Protein AF-A0A8T3SPG8-F1 (afdb_monomer_lite)

Structure (mmCIF, N/CA/C/O backbone):
data_AF-A0A8T3SPG8-F1
#
_entry.id   AF-A0A8T3SPG8-F1
#
loop_
_atom_site.group_PDB
_atom_site.id
_atom_site.type_symbol
_atom_site.label_atom_id
_atom_site.label_alt_id
_atom_site.label_comp_id
_atom_site.label_asym_id
_atom_site.label_entity_id
_atom_site.label_seq_id
_atom_site.pdbx_PDB_ins_code
_atom_site.Cartn_x
_atom_site.Cartn_y
_atom_site.Cartn_z
_atom_site.occupancy
_atom_site.B_iso_or_equiv
_atom_site.auth_seq_id
_atom_site.auth_comp_id
_atom_site.auth_asym_id
_atom_site.auth_atom_id
_atom_site.pdbx_PDB_model_num
ATOM 1 N N . MET A 1 1 ? -29.764 -10.298 -9.535 1.00 85.50 1 MET A N 1
ATOM 2 C CA . MET A 1 1 ? -28.457 -10.709 -8.966 1.00 85.50 1 MET A CA 1
ATOM 3 C C . MET A 1 1 ? -27.367 -10.779 -10.041 1.00 85.50 1 MET A C 1
ATOM 5 O O . MET A 1 1 ? -26.435 -9.993 -9.962 1.00 85.50 1 MET A O 1
ATOM 9 N N . GLN A 1 2 ? -27.491 -11.617 -11.081 1.00 90.06 2 GLN A N 1
ATOM 10 C CA . GLN A 1 2 ? -26.457 -11.764 -12.129 1.00 90.06 2 GLN A CA 1
ATOM 11 C C . GLN A 1 2 ? -26.135 -10.465 -12.888 1.00 90.06 2 GLN A C 1
ATOM 13 O O . GLN A 1 2 ? -24.970 -10.096 -12.992 1.00 90.06 2 GLN A O 1
ATOM 18 N N . THR A 1 3 ? -27.146 -9.706 -13.325 1.00 91.31 3 THR A N 1
ATOM 19 C CA . THR A 1 3 ? -26.951 -8.408 -14.006 1.00 91.31 3 THR A CA 1
ATOM 20 C C . THR A 1 3 ? -26.228 -7.382 -13.128 1.00 91.31 3 THR A C 1
ATOM 22 O O . THR A 1 3 ? -25.449 -6.575 -13.623 1.00 91.31 3 THR A O 1
ATOM 25 N N . TYR A 1 4 ? -26.448 -7.428 -11.810 1.00 91.88 4 TYR A N 1
ATOM 26 C CA . TYR A 1 4 ? -25.759 -6.562 -10.852 1.00 91.88 4 TYR A CA 1
ATOM 27 C C . TYR A 1 4 ? -24.284 -6.956 -10.696 1.00 91.88 4 TYR A C 1
ATOM 29 O O . TYR A 1 4 ? -23.417 -6.086 -10.734 1.00 91.88 4 TYR A O 1
ATOM 37 N N . ILE A 1 5 ? -23.995 -8.259 -10.582 1.00 92.75 5 ILE A N 1
ATOM 38 C CA . ILE A 1 5 ? -22.620 -8.777 -10.512 1.00 92.75 5 ILE A CA 1
ATOM 39 C C . ILE A 1 5 ? -21.862 -8.432 -11.798 1.00 92.75 5 ILE A C 1
ATOM 41 O O . ILE A 1 5 ? -20.777 -7.866 -11.721 1.00 92.75 5 ILE A O 1
ATOM 45 N N . LEU A 1 6 ? -22.459 -8.676 -12.969 1.00 94.94 6 LEU A N 1
ATOM 46 C CA . LEU A 1 6 ? -21.873 -8.325 -14.266 1.00 94.94 6 LEU A CA 1
ATOM 47 C C . LEU A 1 6 ? -21.598 -6.825 -14.381 1.00 94.94 6 LEU A C 1
ATOM 49 O O . LEU A 1 6 ? -20.484 -6.438 -14.718 1.00 94.94 6 LEU A O 1
ATOM 53 N N . ARG A 1 7 ? -22.566 -5.968 -14.031 1.00 93.88 7 ARG A N 1
ATOM 54 C CA . ARG A 1 7 ? -22.367 -4.511 -14.030 1.00 93.88 7 ARG A CA 1
ATOM 55 C C . ARG A 1 7 ? -21.205 -4.106 -13.126 1.00 93.88 7 ARG A C 1
ATOM 57 O O . ARG A 1 7 ? -20.415 -3.249 -13.502 1.00 93.88 7 ARG A O 1
ATOM 64 N N . ARG A 1 8 ? -21.081 -4.721 -11.948 1.00 92.31 8 ARG A N 1
ATOM 65 C CA . ARG A 1 8 ? -20.004 -4.422 -11.000 1.00 92.31 8 ARG A CA 1
ATOM 66 C C . ARG A 1 8 ? -18.642 -4.895 -11.508 1.00 92.31 8 ARG A C 1
ATOM 68 O O . ARG A 1 8 ? -17.690 -4.138 -11.393 1.00 92.31 8 ARG A O 1
ATOM 75 N N . LEU A 1 9 ? -18.559 -6.084 -12.107 1.00 92.62 9 LEU A N 1
ATOM 76 C CA . LEU A 1 9 ? -17.336 -6.592 -12.742 1.00 92.62 9 LEU A CA 1
ATOM 77 C C . LEU A 1 9 ? -16.900 -5.708 -13.916 1.00 92.62 9 LEU A C 1
ATOM 79 O O . LEU A 1 9 ? -15.733 -5.346 -14.011 1.00 92.62 9 LEU A O 1
ATOM 83 N N . VAL A 1 10 ? -17.842 -5.284 -14.761 1.00 94.56 10 VAL A N 1
ATOM 84 C CA . VAL A 1 10 ? -17.556 -4.358 -15.867 1.00 94.56 10 VAL A CA 1
ATOM 85 C C . VAL A 1 10 ? -17.085 -3.004 -15.341 1.00 94.56 10 VAL A C 1
ATOM 87 O O . VAL A 1 10 ? -16.155 -2.443 -15.903 1.00 94.56 10 VAL A O 1
ATOM 90 N N . LEU A 1 11 ? -17.662 -2.498 -14.244 1.00 93.25 11 LEU A N 1
ATOM 91 C CA . LEU A 1 11 ? -17.213 -1.262 -13.593 1.00 93.25 11 LEU A CA 1
ATOM 92 C C . LEU A 1 11 ? -15.838 -1.389 -12.919 1.00 93.25 11 LEU A C 1
ATOM 94 O O . LEU A 1 11 ? -15.173 -0.369 -12.752 1.00 93.25 11 LEU A O 1
ATOM 98 N N . MET A 1 12 ? -15.372 -2.596 -12.574 1.00 92.38 12 MET A N 1
ATOM 99 C CA . MET A 1 12 ? -14.013 -2.771 -12.044 1.00 92.38 12 MET A CA 1
ATOM 100 C C . MET A 1 12 ? -12.953 -2.427 -13.090 1.00 92.38 12 MET A C 1
ATOM 102 O O . MET A 1 12 ? -11.958 -1.795 -12.750 1.00 92.38 12 MET A O 1
ATOM 106 N N . VAL A 1 13 ? -13.176 -2.777 -14.359 1.00 91.75 13 VAL A N 1
ATOM 107 C CA . VAL A 1 13 ? -12.217 -2.534 -15.448 1.00 91.75 13 VAL A CA 1
ATOM 108 C C . VAL A 1 13 ? -11.820 -1.051 -15.574 1.00 91.75 13 VAL A C 1
ATOM 110 O O . VAL A 1 13 ? -10.627 -0.767 -15.466 1.00 91.75 13 VAL A O 1
ATOM 113 N N . PRO A 1 14 ? -12.746 -0.079 -15.725 1.00 93.44 14 PRO A N 1
ATOM 114 C CA . PRO A 1 14 ? -12.382 1.333 -15.804 1.00 93.44 14 PRO A CA 1
ATOM 115 C C . PRO A 1 14 ? -11.805 1.864 -14.490 1.00 93.44 14 PRO A C 1
ATOM 117 O O . PRO A 1 14 ? -10.938 2.731 -14.532 1.00 93.44 14 PRO A O 1
ATOM 120 N N . THR A 1 15 ? -12.227 1.350 -13.327 1.00 93.19 15 THR A N 1
ATOM 121 C CA . THR A 1 15 ? -11.632 1.777 -12.048 1.00 93.19 15 THR A CA 1
ATOM 122 C C . THR A 1 15 ? -10.187 1.317 -11.904 1.00 93.19 15 THR A C 1
ATOM 124 O O . THR A 1 15 ? -9.335 2.119 -11.537 1.00 93.19 15 THR A O 1
ATOM 127 N N . LEU A 1 16 ? -9.889 0.061 -12.247 1.00 91.19 16 LEU A N 1
ATOM 128 C CA . LEU A 1 16 ? -8.531 -0.473 -12.226 1.00 91.19 16 LEU A CA 1
ATOM 129 C C . LEU A 1 16 ? -7.659 0.256 -13.242 1.00 91.19 16 LEU A C 1
ATOM 131 O O . LEU A 1 16 ? -6.569 0.681 -12.887 1.00 91.19 16 LEU A O 1
ATOM 135 N N . PHE A 1 17 ? -8.170 0.486 -14.453 1.00 92.31 17 PHE A N 1
ATOM 136 C CA . PHE A 1 17 ? -7.470 1.277 -15.462 1.00 92.31 17 PHE A CA 1
ATOM 137 C C . PHE A 1 17 ? -7.190 2.713 -14.987 1.00 92.31 17 PHE A C 1
ATOM 139 O O . PHE A 1 17 ? -6.092 3.231 -15.162 1.00 92.31 17 PHE A O 1
ATOM 146 N N . GLY A 1 18 ? -8.160 3.364 -14.340 1.00 94.44 18 GLY A N 1
ATOM 147 C CA . GLY A 1 18 ? -7.961 4.689 -13.753 1.00 94.44 18 GLY A CA 1
ATOM 148 C C . GLY A 1 18 ? -6.862 4.684 -12.689 1.00 94.44 18 GLY A C 1
ATOM 149 O O . GLY A 1 18 ? -5.981 5.541 -12.709 1.00 94.44 18 GLY A O 1
ATOM 150 N N . ILE A 1 19 ? -6.867 3.685 -11.802 1.00 93.88 19 ILE A N 1
ATOM 151 C CA . ILE A 1 19 ? -5.833 3.518 -10.774 1.00 93.88 19 ILE A CA 1
ATOM 152 C C . ILE A 1 19 ? -4.461 3.290 -11.416 1.00 93.88 19 ILE A C 1
ATOM 154 O O . ILE A 1 19 ? -3.504 3.942 -11.012 1.00 93.88 19 ILE A O 1
ATOM 158 N N . THR A 1 20 ? -4.340 2.423 -12.426 1.00 93.00 20 THR A N 1
ATOM 159 C CA . THR A 1 20 ? -3.052 2.142 -13.081 1.00 93.00 20 THR A CA 1
ATOM 160 C C . THR A 1 20 ? -2.488 3.373 -13.779 1.00 93.00 20 THR A C 1
ATOM 162 O O . THR A 1 20 ? -1.293 3.633 -13.665 1.00 93.00 20 THR A O 1
ATOM 165 N N . VAL A 1 21 ? -3.334 4.165 -14.446 1.00 92.94 21 VAL A N 1
ATOM 166 C CA . VAL A 1 21 ? -2.922 5.432 -15.069 1.00 92.94 21 VAL A CA 1
ATOM 167 C C . VAL A 1 21 ? -2.450 6.430 -14.015 1.00 92.94 21 VAL A C 1
ATOM 169 O O . VAL A 1 21 ? -1.400 7.040 -14.193 1.00 92.94 21 VAL A O 1
ATOM 172 N N . ILE A 1 22 ? -3.180 6.579 -12.907 1.00 93.31 22 ILE A N 1
ATOM 173 C CA . ILE A 1 22 ? -2.794 7.495 -11.824 1.00 93.31 22 ILE A CA 1
ATOM 174 C C 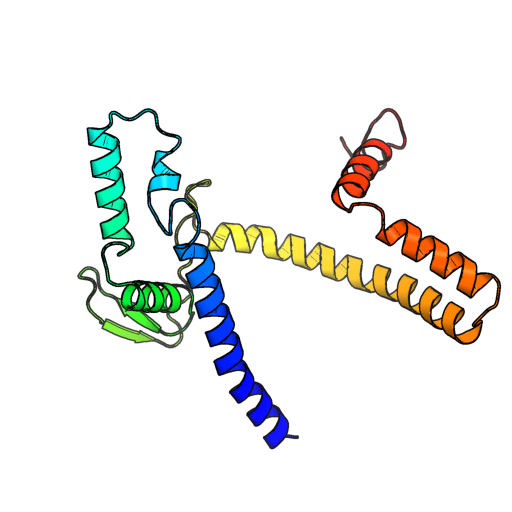. ILE A 1 22 ? -1.477 7.050 -11.182 1.00 93.31 22 ILE A C 1
ATOM 176 O O . ILE A 1 22 ? -0.580 7.870 -11.020 1.00 93.31 22 ILE A O 1
ATOM 180 N N . VAL A 1 23 ? -1.332 5.765 -10.848 1.00 89.88 23 VAL A N 1
ATOM 181 C CA . VAL A 1 23 ? -0.099 5.214 -10.258 1.00 89.88 23 VAL A CA 1
ATOM 182 C C . VAL A 1 23 ? 1.088 5.448 -11.187 1.00 89.88 23 VAL A C 1
ATOM 184 O O . VAL A 1 23 ? 2.127 5.938 -10.746 1.00 89.88 23 VAL A O 1
ATOM 187 N N . PHE A 1 24 ? 0.921 5.165 -12.479 1.00 89.88 24 PHE A N 1
ATOM 188 C CA . PHE A 1 24 ? 1.959 5.412 -13.470 1.00 89.88 24 PHE A CA 1
ATOM 189 C C . PHE A 1 24 ? 2.289 6.905 -13.594 1.00 89.88 24 PHE A C 1
ATOM 191 O O . PHE A 1 24 ? 3.460 7.266 -13.620 1.00 89.88 24 PHE A O 1
ATOM 198 N N . ALA A 1 25 ? 1.283 7.783 -13.618 1.00 89.12 25 ALA A N 1
ATOM 199 C CA . ALA A 1 25 ? 1.483 9.227 -13.702 1.00 89.12 25 ALA A CA 1
ATOM 200 C C . ALA A 1 25 ? 2.231 9.778 -12.481 1.00 89.12 25 ALA A C 1
ATOM 202 O O . ALA A 1 25 ? 3.143 10.584 -12.639 1.00 89.12 25 ALA A O 1
ATOM 203 N N . VAL A 1 26 ? 1.891 9.314 -11.274 1.00 88.69 26 VAL A N 1
ATOM 204 C CA . VAL A 1 26 ? 2.598 9.683 -10.037 1.00 88.69 26 VAL A CA 1
ATOM 205 C C . VAL A 1 26 ? 4.052 9.219 -10.089 1.00 88.69 26 VAL A C 1
ATOM 207 O O . VAL A 1 26 ? 4.945 9.985 -9.741 1.00 88.69 26 VAL A O 1
ATOM 210 N N . MET A 1 27 ? 4.305 7.998 -10.565 1.00 81.81 27 MET A N 1
ATOM 211 C CA . MET A 1 27 ? 5.660 7.464 -10.717 1.00 81.81 27 MET A CA 1
ATOM 212 C C . MET A 1 27 ? 6.468 8.231 -11.775 1.00 81.81 27 MET A C 1
ATOM 214 O O . MET A 1 27 ? 7.626 8.563 -11.545 1.00 81.81 27 MET A O 1
ATOM 218 N N . ALA A 1 28 ? 5.856 8.561 -12.914 1.00 81.31 28 ALA A N 1
ATOM 219 C CA . ALA A 1 28 ? 6.488 9.326 -13.985 1.00 81.31 28 ALA A CA 1
ATOM 220 C C . ALA A 1 28 ? 6.766 10.788 -13.591 1.00 81.31 28 ALA A C 1
ATOM 222 O O . ALA A 1 28 ? 7.744 11.368 -14.055 1.00 81.31 28 ALA A O 1
ATOM 223 N N . ALA A 1 29 ? 5.926 11.375 -12.732 1.00 82.31 29 ALA A N 1
ATOM 224 C CA . ALA A 1 29 ? 6.074 12.741 -12.231 1.00 82.31 29 ALA A CA 1
ATOM 225 C C . ALA A 1 29 ? 6.978 12.855 -10.990 1.00 82.31 29 ALA A C 1
ATOM 227 O O . ALA A 1 29 ? 7.310 13.970 -10.582 1.00 82.31 29 ALA A O 1
ATOM 228 N N . ALA A 1 30 ? 7.359 11.736 -10.365 1.00 78.12 30 ALA A N 1
ATOM 229 C CA . ALA A 1 30 ? 8.225 11.748 -9.194 1.00 78.12 30 ALA A CA 1
ATOM 230 C C . ALA A 1 30 ? 9.607 12.347 -9.540 1.00 78.12 30 ALA A C 1
ATOM 232 O O . ALA A 1 30 ? 10.129 12.103 -10.631 1.00 78.12 30 ALA A O 1
ATOM 233 N N . PRO A 1 31 ? 10.233 13.130 -8.640 1.00 56.41 31 PRO A N 1
ATOM 234 C CA . PRO A 1 31 ? 11.575 13.663 -8.864 1.00 56.41 31 PRO A CA 1
ATOM 235 C C . PRO A 1 31 ? 12.588 12.512 -8.969 1.00 56.41 31 PRO A C 1
ATOM 237 O O . PRO A 1 31 ? 12.719 11.710 -8.048 1.00 56.41 31 PRO A O 1
ATOM 240 N N . GLY A 1 32 ? 13.278 12.423 -10.111 1.00 59.38 32 GLY A N 1
ATOM 241 C CA . GLY A 1 32 ? 14.072 11.251 -10.505 1.00 59.38 32 GLY A CA 1
ATOM 242 C C . GLY A 1 32 ? 13.345 10.282 -11.450 1.00 59.38 32 GLY A C 1
ATOM 243 O O . GLY A 1 32 ? 13.932 9.272 -11.816 1.00 59.38 32 GLY A O 1
ATOM 244 N N . GLY A 1 33 ? 12.110 10.580 -11.876 1.00 61.28 33 GLY A N 1
ATOM 245 C CA . GLY A 1 33 ? 11.320 9.846 -12.876 1.00 61.28 33 GLY A CA 1
ATOM 246 C C . GLY A 1 33 ? 11.136 8.352 -12.581 1.00 61.28 33 GLY A C 1
ATOM 247 O O . GLY A 1 33 ? 11.456 7.858 -11.503 1.00 61.28 33 GLY A O 1
ATOM 248 N N . ILE A 1 34 ? 10.745 7.583 -13.601 1.00 59.19 34 ILE A N 1
ATOM 249 C CA . ILE A 1 34 ? 10.936 6.117 -13.633 1.00 59.19 34 ILE A CA 1
ATOM 250 C C . ILE A 1 34 ? 12.438 5.803 -13.825 1.00 59.19 34 ILE A C 1
ATOM 252 O O . ILE A 1 34 ? 12.789 4.810 -14.439 1.00 59.19 34 ILE A O 1
ATOM 256 N N . SER A 1 35 ? 13.355 6.692 -13.433 1.00 58.12 35 SER A N 1
ATOM 257 C CA . SER A 1 35 ? 14.698 6.722 -14.001 1.00 58.12 35 SER A CA 1
ATOM 258 C C . SER A 1 35 ? 15.768 6.142 -13.090 1.00 58.12 35 SER A C 1
ATOM 260 O O . SER A 1 35 ? 15.736 6.202 -11.854 1.00 58.12 35 SER A O 1
ATOM 262 N N . ALA A 1 36 ? 16.779 5.640 -13.785 1.00 56.06 36 ALA A N 1
ATOM 263 C CA . ALA A 1 36 ? 18.081 5.216 -13.315 1.00 56.06 36 ALA A CA 1
ATOM 264 C C . ALA A 1 36 ? 18.790 6.198 -12.367 1.00 56.06 36 ALA A C 1
ATOM 266 O O . ALA A 1 36 ? 19.732 5.805 -11.681 1.00 56.06 36 ALA A O 1
ATOM 267 N N . GLN A 1 37 ? 18.360 7.464 -12.302 1.00 56.44 37 GLN A N 1
ATOM 268 C CA . GLN A 1 37 ? 18.966 8.478 -11.441 1.00 56.44 37 GLN A CA 1
ATOM 269 C C . GLN A 1 37 ? 18.939 8.079 -9.968 1.00 56.44 37 GLN A C 1
ATOM 271 O O . GLN A 1 37 ? 19.949 8.247 -9.291 1.00 56.44 37 GLN A O 1
ATOM 276 N N . SER A 1 38 ? 17.852 7.470 -9.482 1.00 58.00 38 SER A N 1
ATOM 277 C CA . SER A 1 38 ? 17.770 6.975 -8.096 1.00 58.00 38 SER A CA 1
ATOM 278 C C . SER A 1 38 ? 18.779 5.853 -7.790 1.00 58.00 38 SER A C 1
ATOM 280 O O . SER A 1 38 ? 19.193 5.693 -6.644 1.00 58.00 38 SER A O 1
ATOM 282 N N . LEU A 1 39 ? 19.238 5.126 -8.816 1.00 59.81 39 LEU A N 1
ATOM 283 C CA . LEU A 1 39 ? 20.240 4.053 -8.715 1.00 59.81 39 LEU A CA 1
ATOM 284 C C . LEU A 1 39 ? 21.667 4.591 -8.634 1.00 59.81 39 LEU A C 1
ATOM 286 O O . LEU A 1 39 ? 22.561 3.941 -8.094 1.00 59.81 39 LEU A O 1
ATOM 290 N N . ILE A 1 40 ? 21.877 5.782 -9.191 1.00 60.66 40 ILE A N 1
ATOM 291 C CA . ILE A 1 40 ? 23.191 6.399 -9.385 1.00 60.66 40 ILE A CA 1
ATOM 292 C C . ILE A 1 40 ? 23.413 7.538 -8.374 1.00 60.66 40 ILE A C 1
ATOM 294 O O . ILE A 1 40 ? 24.555 7.910 -8.103 1.00 60.66 40 ILE A O 1
ATOM 298 N N . GLN A 1 41 ? 22.344 8.058 -7.753 1.00 57.22 41 GLN A 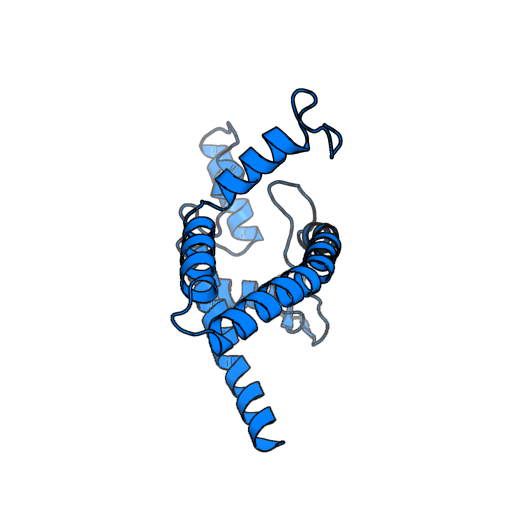N 1
ATOM 299 C CA . GLN A 1 41 ? 22.381 9.185 -6.811 1.00 57.22 41 GLN A CA 1
ATOM 300 C C . GLN A 1 41 ? 23.267 8.918 -5.581 1.00 57.22 41 GLN A C 1
ATOM 302 O O . GLN A 1 41 ? 23.847 9.854 -5.038 1.00 57.22 41 GLN A O 1
ATOM 307 N N . GLY A 1 42 ? 23.423 7.651 -5.181 1.00 57.62 42 GLY A N 1
ATOM 308 C CA . GLY A 1 42 ? 24.295 7.229 -4.078 1.00 57.62 42 GLY A CA 1
ATOM 309 C C . GLY A 1 42 ? 25.723 6.837 -4.481 1.00 57.62 42 GLY A C 1
ATOM 310 O O . GLY A 1 42 ? 26.531 6.537 -3.605 1.00 57.62 42 GLY A O 1
ATOM 311 N N . GLN A 1 43 ? 26.055 6.812 -5.777 1.00 62.84 43 GLN A N 1
ATOM 312 C CA . GLN A 1 43 ? 27.380 6.400 -6.242 1.00 62.84 43 GLN A CA 1
ATOM 313 C C . GLN A 1 43 ? 28.262 7.621 -6.546 1.00 62.84 43 GLN A C 1
ATOM 315 O O . GLN A 1 43 ? 27.913 8.493 -7.350 1.00 62.84 43 GLN A O 1
ATOM 320 N N . ASN A 1 44 ? 29.451 7.670 -5.938 1.00 63.41 44 ASN A N 1
ATOM 321 C CA . ASN A 1 44 ? 30.504 8.645 -6.252 1.00 63.41 44 ASN A CA 1
ATOM 322 C C . ASN A 1 44 ? 31.222 8.266 -7.557 1.00 63.41 44 ASN A C 1
ATOM 324 O O . ASN A 1 44 ? 32.410 7.966 -7.572 1.00 63.41 44 ASN A O 1
ATOM 328 N N . LEU A 1 45 ? 30.473 8.237 -8.656 1.00 69.56 45 LEU A N 1
ATOM 329 C CA . LEU A 1 45 ? 31.001 8.035 -10.003 1.00 69.56 45 L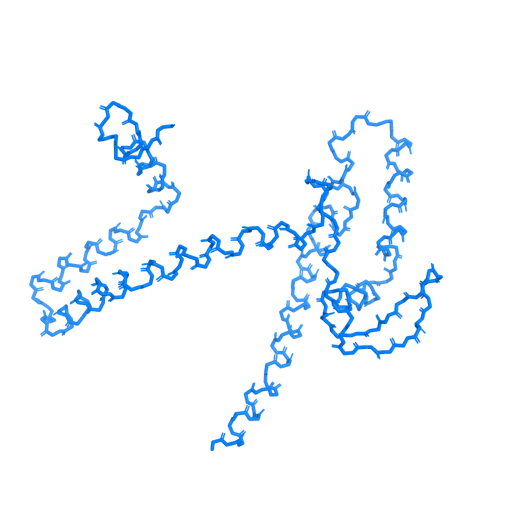EU A CA 1
ATOM 330 C C . LEU A 1 45 ? 31.381 9.374 -10.649 1.00 69.56 45 LEU A C 1
ATOM 332 O O . LEU A 1 45 ? 30.764 10.408 -10.373 1.00 69.56 45 LEU A O 1
ATOM 336 N N . GLU A 1 46 ? 32.359 9.344 -11.555 1.00 78.06 46 GLU A N 1
ATOM 337 C CA . GLU A 1 46 ? 32.675 10.489 -12.411 1.00 78.06 46 GLU A CA 1
ATOM 338 C C . GLU A 1 46 ? 31.454 10.906 -13.253 1.00 78.06 46 GLU A C 1
ATOM 340 O O . GLU A 1 46 ? 30.662 10.044 -13.656 1.00 78.06 46 GLU A O 1
ATOM 345 N N . PRO A 1 47 ? 31.295 12.203 -13.583 1.00 75.50 47 PRO A N 1
ATOM 346 C CA . PRO A 1 47 ? 30.149 12.698 -14.352 1.00 75.50 47 PRO A CA 1
ATOM 347 C C . PRO A 1 47 ? 29.896 11.950 -15.673 1.00 75.50 47 PRO A C 1
ATOM 349 O O . PRO A 1 47 ? 28.744 11.754 -16.053 1.00 75.50 47 PRO A O 1
ATOM 352 N N . GLY A 1 48 ? 30.953 11.483 -16.351 1.00 77.81 48 GLY A N 1
ATOM 353 C CA . GLY A 1 48 ? 30.839 10.685 -17.579 1.00 77.81 48 GLY A CA 1
ATOM 354 C C . GLY A 1 48 ? 30.316 9.263 -17.339 1.00 77.81 48 GLY A C 1
ATOM 355 O O . GLY A 1 48 ? 29.438 8.799 -18.066 1.00 77.81 48 GLY A O 1
ATOM 356 N N . ALA A 1 49 ? 30.790 8.596 -16.283 1.00 76.75 49 ALA A N 1
ATOM 357 C CA . ALA A 1 49 ? 30.339 7.257 -15.905 1.00 76.75 49 ALA A CA 1
ATOM 358 C C . ALA A 1 49 ? 28.887 7.257 -15.399 1.00 76.75 49 ALA A C 1
ATOM 360 O O . ALA A 1 49 ? 28.132 6.336 -15.705 1.00 76.75 49 ALA A O 1
ATOM 361 N N . LYS A 1 50 ? 28.468 8.318 -14.690 1.00 76.94 50 LYS A N 1
ATOM 362 C CA . LYS A 1 50 ? 27.069 8.500 -14.265 1.00 76.94 50 LYS A CA 1
ATOM 363 C C . LYS A 1 50 ? 26.118 8.533 -15.455 1.00 76.94 50 LYS A C 1
ATOM 365 O O . LYS A 1 50 ? 25.142 7.794 -15.469 1.00 76.94 50 LYS A O 1
ATOM 370 N N . LYS A 1 51 ? 26.442 9.340 -16.467 1.00 79.00 51 LYS A N 1
ATOM 371 C CA . LYS A 1 51 ? 25.612 9.482 -17.665 1.00 79.00 51 LYS A CA 1
ATOM 372 C C . LYS A 1 51 ? 25.536 8.185 -18.478 1.00 79.00 51 LYS A C 1
ATOM 374 O O . LYS A 1 51 ? 24.455 7.786 -18.887 1.00 79.00 51 LYS A O 1
ATOM 379 N N . ALA A 1 52 ? 26.659 7.482 -18.641 1.00 81.19 52 ALA A N 1
ATOM 380 C CA . ALA A 1 52 ? 26.679 6.195 -19.340 1.00 81.19 52 ALA A CA 1
ATOM 381 C C . ALA A 1 52 ? 25.824 5.128 -18.634 1.00 81.19 52 ALA A C 1
ATOM 383 O O . ALA A 1 52 ? 25.138 4.341 -19.287 1.00 81.19 52 ALA A O 1
ATOM 384 N N . MET A 1 53 ? 25.847 5.112 -17.300 1.00 76.19 53 MET A N 1
ATOM 385 C CA . MET A 1 53 ? 25.037 4.194 -16.504 1.00 76.19 53 MET A CA 1
ATOM 386 C C . MET A 1 53 ? 23.545 4.554 -16.563 1.00 76.19 53 MET A C 1
ATOM 388 O O . MET A 1 53 ? 22.699 3.666 -16.644 1.00 76.19 53 MET A O 1
ATOM 392 N N . GLU A 1 54 ? 23.215 5.847 -16.568 1.00 77.69 54 GLU A N 1
ATOM 393 C CA . GLU A 1 54 ? 21.845 6.339 -16.746 1.00 77.69 54 GLU A CA 1
ATOM 394 C C . GLU A 1 54 ? 21.276 5.904 -18.103 1.00 77.69 54 GLU A C 1
ATOM 396 O O . GLU A 1 54 ? 20.215 5.281 -18.152 1.00 77.69 54 GLU A O 1
ATOM 401 N N . ASP A 1 55 ? 22.033 6.115 -19.181 1.00 81.50 55 ASP A N 1
ATOM 402 C CA . ASP A 1 55 ? 21.654 5.707 -20.538 1.00 81.50 55 ASP A CA 1
ATOM 403 C C . ASP A 1 55 ? 21.493 4.179 -20.660 1.00 81.50 55 ASP A C 1
ATOM 405 O O . ASP A 1 55 ? 20.590 3.690 -21.343 1.00 81.50 55 ASP A O 1
ATOM 409 N N . TYR A 1 56 ? 22.338 3.398 -19.977 1.00 80.69 56 TYR A N 1
ATOM 410 C CA . TYR A 1 56 ? 22.231 1.936 -19.946 1.00 80.69 56 TYR A CA 1
ATOM 411 C C . TYR A 1 56 ? 20.900 1.471 -19.339 1.00 80.69 56 TYR A C 1
ATOM 413 O O . TYR A 1 56 ? 20.181 0.663 -19.934 1.00 80.69 56 TYR A O 1
ATOM 421 N N . TYR A 1 57 ? 20.541 2.004 -18.172 1.00 77.81 57 TYR A N 1
ATOM 422 C CA . TYR A 1 57 ? 19.293 1.656 -17.499 1.00 77.81 57 TYR A CA 1
ATOM 423 C C . TYR A 1 57 ? 18.060 2.185 -18.241 1.00 77.81 57 TYR A C 1
ATOM 425 O O . TYR A 1 57 ? 17.044 1.488 -18.291 1.00 77.81 57 TYR A O 1
ATOM 433 N N . ASN A 1 58 ? 18.147 3.365 -18.863 1.00 79.56 58 ASN A N 1
ATOM 434 C CA . ASN A 1 58 ? 17.055 3.906 -19.670 1.00 79.56 58 ASN A CA 1
ATOM 435 C C . ASN A 1 58 ? 16.718 2.997 -20.857 1.00 79.56 58 ASN A C 1
ATOM 437 O O . ASN A 1 58 ? 15.541 2.718 -21.103 1.00 79.56 58 ASN A O 1
ATOM 441 N N . ARG A 1 59 ? 17.733 2.418 -21.506 1.00 80.69 59 ARG A N 1
ATOM 442 C CA . ARG A 1 59 ? 17.534 1.431 -22.575 1.00 80.69 59 ARG A CA 1
ATOM 443 C C . ARG A 1 59 ? 16.983 0.110 -22.056 1.00 80.69 59 ARG A C 1
ATOM 445 O O . ARG A 1 59 ? 16.034 -0.416 -22.634 1.00 80.69 59 ARG A O 1
ATOM 452 N N . LEU A 1 60 ? 17.536 -0.408 -20.957 1.00 76.44 60 LEU A N 1
ATOM 453 C CA . LEU A 1 60 ? 17.120 -1.686 -20.371 1.00 76.44 60 LEU A CA 1
ATOM 454 C C . LEU A 1 60 ? 15.627 -1.676 -20.003 1.00 76.44 60 LEU A C 1
ATOM 456 O O . LEU A 1 60 ? 14.863 -2.556 -20.411 1.00 76.44 60 LEU A O 1
ATOM 460 N N . TYR A 1 61 ? 15.186 -0.628 -19.304 1.00 77.44 61 TYR A N 1
ATOM 461 C CA . TYR A 1 61 ? 13.797 -0.478 -18.866 1.00 77.44 61 TYR A CA 1
ATOM 462 C C . TYR A 1 61 ? 12.884 0.173 -19.919 1.00 77.44 61 TYR A C 1
ATOM 464 O O . TYR A 1 61 ? 11.661 0.151 -19.776 1.00 77.44 61 TYR A O 1
ATOM 472 N N . GLY A 1 62 ? 13.428 0.634 -21.052 1.00 77.81 62 GLY A N 1
ATOM 473 C CA . GLY A 1 62 ? 12.658 1.249 -22.144 1.00 77.81 62 GLY A CA 1
ATOM 474 C C . GLY A 1 62 ? 12.108 2.626 -21.782 1.00 77.81 62 GLY A C 1
ATOM 475 O O . GLY A 1 62 ? 11.070 3.034 -22.293 1.00 77.81 62 GLY A O 1
ATOM 476 N N . LEU A 1 63 ? 12.809 3.327 -20.896 1.00 78.75 63 LEU A N 1
ATOM 477 C CA . LEU A 1 63 ? 12.489 4.674 -20.427 1.00 78.75 63 LEU A CA 1
ATOM 478 C C . LEU A 1 63 ? 12.765 5.737 -21.494 1.00 78.75 63 LEU A C 1
ATOM 480 O O . LEU A 1 63 ? 12.247 6.845 -21.405 1.00 78.75 63 LEU A O 1
ATOM 484 N N . ASP A 1 64 ? 13.529 5.379 -22.527 1.00 81.38 64 ASP A N 1
ATOM 485 C CA . ASP A 1 64 ? 13.770 6.216 -23.705 1.00 81.38 64 ASP A CA 1
ATOM 486 C C . ASP A 1 64 ? 12.566 6.265 -24.667 1.00 81.38 64 ASP A C 1
ATOM 488 O O . ASP A 1 64 ? 12.553 7.039 -25.624 1.00 81.38 64 ASP A O 1
ATOM 492 N N . GLN A 1 65 ? 11.552 5.416 -24.465 1.00 83.38 65 GLN A N 1
ATOM 493 C CA . GLN A 1 65 ? 10.394 5.316 -25.359 1.00 83.38 65 GLN A CA 1
ATOM 494 C C . GLN A 1 65 ? 9.328 6.377 -25.035 1.00 83.38 65 GLN A C 1
ATOM 496 O O . GLN A 1 65 ? 9.287 6.888 -23.918 1.00 83.38 65 GLN A O 1
ATOM 501 N N . PRO A 1 66 ? 8.405 6.703 -25.961 1.00 88.88 66 PRO A N 1
ATOM 502 C CA . PRO A 1 66 ? 7.293 7.603 -25.663 1.00 88.88 66 PRO A CA 1
ATOM 503 C C . PRO A 1 66 ? 6.461 7.123 -24.462 1.00 88.88 66 PRO A C 1
ATOM 505 O O . PRO A 1 66 ? 6.211 5.926 -24.315 1.00 88.88 66 PRO A O 1
ATOM 508 N N . VAL A 1 67 ? 5.962 8.062 -23.649 1.00 86.69 67 VAL A N 1
ATOM 509 C CA . VAL A 1 67 ? 5.186 7.797 -22.416 1.00 86.69 67 VAL A CA 1
ATOM 510 C C . VAL A 1 67 ? 4.080 6.737 -22.585 1.00 86.69 67 VAL A C 1
ATOM 512 O O . VAL A 1 67 ? 3.971 5.862 -21.724 1.00 86.69 67 VAL A O 1
ATOM 515 N N . PRO A 1 68 ? 3.289 6.721 -23.681 1.00 89.50 68 PRO A N 1
ATOM 516 C CA . PRO A 1 68 ? 2.272 5.686 -23.872 1.00 89.50 68 PRO A CA 1
ATOM 517 C C . PRO A 1 68 ? 2.850 4.269 -23.975 1.00 89.50 68 PRO A C 1
ATOM 519 O O . PRO A 1 68 ? 2.249 3.320 -23.476 1.00 89.50 68 PRO A O 1
ATOM 522 N N . VAL A 1 69 ? 4.024 4.114 -24.593 1.00 87.69 69 VAL A N 1
ATOM 523 C CA . VAL A 1 69 ? 4.683 2.811 -24.753 1.00 87.69 69 VAL A CA 1
ATOM 524 C C . VAL A 1 69 ? 5.249 2.335 -23.417 1.00 87.69 69 VAL A C 1
ATOM 526 O O . VAL A 1 69 ? 5.080 1.168 -23.065 1.00 87.69 69 VAL A O 1
ATOM 529 N N . GLN A 1 70 ? 5.822 3.249 -22.626 1.00 87.50 70 GLN A N 1
ATOM 530 C CA . GLN A 1 70 ? 6.279 2.950 -21.266 1.00 87.50 70 GLN A CA 1
ATOM 531 C C . GLN A 1 70 ? 5.132 2.439 -20.386 1.00 87.50 70 GLN A C 1
ATOM 533 O O . GLN A 1 70 ? 5.282 1.425 -19.704 1.00 87.50 70 GLN A O 1
ATOM 538 N N . TYR A 1 71 ? 3.968 3.095 -20.449 1.00 89.25 71 TYR A N 1
ATOM 539 C CA . TYR A 1 71 ? 2.776 2.673 -19.714 1.00 89.25 71 TYR A CA 1
ATOM 540 C C . TYR A 1 71 ? 2.315 1.270 -20.118 1.00 89.25 71 TYR A C 1
ATOM 542 O O . TYR A 1 71 ? 2.080 0.428 -19.252 1.00 89.25 71 TYR A O 1
ATOM 550 N N . LEU A 1 72 ? 2.217 0.991 -21.422 1.00 89.19 72 LEU A N 1
ATOM 551 C CA . LEU A 1 72 ? 1.793 -0.322 -21.914 1.00 89.19 72 LEU A CA 1
ATOM 552 C C . LEU A 1 72 ? 2.782 -1.426 -21.526 1.00 89.19 72 LEU A C 1
ATOM 554 O O . LEU A 1 72 ? 2.356 -2.503 -21.110 1.00 89.19 72 LEU A O 1
ATOM 558 N N . ARG A 1 73 ? 4.091 -1.159 -21.604 1.00 86.50 73 ARG A N 1
ATOM 559 C CA . ARG A 1 73 ? 5.135 -2.103 -21.184 1.00 86.50 73 ARG A CA 1
ATOM 560 C C . ARG A 1 73 ? 5.059 -2.389 -19.685 1.00 86.50 73 ARG A C 1
ATOM 562 O O . ARG A 1 73 ? 5.079 -3.549 -19.282 1.00 86.50 73 ARG A O 1
ATOM 569 N N . TRP A 1 74 ? 4.918 -1.346 -18.871 1.00 87.94 74 TRP A N 1
ATOM 570 C CA . TRP A 1 74 ? 4.771 -1.453 -17.420 1.00 87.94 74 TRP A CA 1
ATOM 571 C C . TRP A 1 74 ? 3.510 -2.231 -17.024 1.00 87.94 74 TRP A C 1
ATOM 573 O O . TRP A 1 74 ? 3.591 -3.188 -16.252 1.00 87.94 74 TRP A O 1
ATOM 583 N N . LEU A 1 75 ? 2.361 -1.891 -17.615 1.00 89.56 75 LEU A N 1
ATOM 584 C CA . LEU A 1 75 ? 1.090 -2.574 -17.370 1.00 89.56 75 LEU A CA 1
ATOM 585 C C . LEU A 1 75 ? 1.178 -4.061 -17.736 1.00 89.56 75 LEU A C 1
ATOM 587 O O . LEU A 1 75 ? 0.694 -4.918 -16.999 1.00 89.56 75 LEU A O 1
ATOM 591 N N . ASN A 1 76 ? 1.838 -4.369 -18.851 1.00 89.06 76 ASN A N 1
ATOM 592 C CA . ASN A 1 76 ? 2.052 -5.731 -19.316 1.00 89.06 76 ASN A CA 1
ATOM 593 C C . ASN A 1 76 ? 2.990 -6.557 -18.419 1.00 89.06 76 ASN A C 1
ATOM 595 O O . ASN A 1 76 ? 2.888 -7.783 -18.386 1.00 89.06 76 ASN A O 1
ATOM 599 N N . ASN A 1 77 ? 3.931 -5.917 -17.727 1.00 87.19 77 ASN A N 1
ATOM 600 C CA . ASN A 1 77 ? 4.834 -6.595 -16.797 1.00 87.19 77 ASN A CA 1
ATOM 601 C C . ASN A 1 77 ? 4.141 -6.884 -15.463 1.00 87.19 77 ASN A C 1
ATOM 603 O O . ASN A 1 77 ? 4.252 -7.988 -14.944 1.00 87.19 77 ASN A O 1
ATOM 607 N N . ILE A 1 78 ? 3.343 -5.944 -14.957 1.00 87.25 78 ILE A N 1
ATOM 608 C CA . ILE A 1 78 ? 2.587 -6.137 -13.713 1.00 87.25 78 ILE A CA 1
ATOM 609 C C . ILE A 1 78 ? 1.450 -7.144 -13.891 1.00 87.25 78 ILE A C 1
ATOM 611 O O . ILE A 1 78 ? 1.164 -7.928 -12.983 1.00 87.25 78 ILE A O 1
ATOM 615 N N . SER A 1 79 ? 0.772 -7.116 -15.036 1.00 87.88 79 SER A N 1
ATOM 616 C CA . SER A 1 79 ? -0.383 -7.973 -15.277 1.00 87.88 79 SER A CA 1
ATOM 617 C C . SER A 1 79 ? 0.023 -9.452 -15.393 1.00 87.88 79 SER A C 1
ATOM 619 O O . SER A 1 79 ? 0.900 -9.775 -16.193 1.00 87.88 79 SER A O 1
ATOM 621 N N . PRO A 1 80 ? -0.658 -10.378 -14.685 1.00 84.38 80 PRO A N 1
ATOM 622 C CA . PRO A 1 80 ? -0.455 -11.823 -14.851 1.00 84.38 80 PRO A CA 1
ATOM 623 C C . PRO A 1 80 ? -0.789 -12.335 -16.262 1.00 84.38 80 PRO A C 1
ATOM 625 O O . PRO A 1 80 ? -0.326 -13.404 -16.666 1.00 84.38 80 PRO A O 1
ATOM 628 N N . ALA A 1 81 ? -1.613 -11.577 -16.991 1.00 85.06 81 ALA A N 1
ATOM 629 C CA . ALA A 1 81 ? -2.029 -11.840 -18.361 1.00 85.06 81 ALA A CA 1
ATOM 630 C C . ALA A 1 81 ? -1.560 -10.706 -19.280 1.00 85.06 81 ALA A C 1
ATOM 632 O O . ALA A 1 81 ? -1.792 -9.530 -18.989 1.00 85.06 81 ALA A O 1
ATOM 633 N N . GLY A 1 82 ? -0.939 -11.043 -20.404 1.00 85.88 82 GLY A N 1
ATOM 634 C CA . GLY A 1 82 ? -0.396 -10.046 -21.313 1.00 85.88 82 GLY A CA 1
ATOM 635 C C . GLY A 1 82 ? 0.405 -10.638 -22.463 1.00 85.88 82 GLY A C 1
ATOM 636 O O . GLY A 1 82 ? 0.405 -11.842 -22.714 1.00 85.88 82 GLY A O 1
ATOM 637 N N . PHE A 1 83 ? 1.099 -9.760 -23.170 1.00 84.12 83 PHE A N 1
ATOM 638 C CA . PHE A 1 83 ? 2.021 -10.093 -24.238 1.00 84.12 83 PHE A CA 1
ATOM 639 C C . PHE A 1 83 ? 3.367 -10.559 -23.676 1.00 84.12 83 PHE A C 1
ATOM 641 O O . PHE A 1 83 ? 3.934 -9.943 -22.766 1.00 84.12 83 PHE A O 1
ATOM 648 N N . THR A 1 84 ? 3.897 -11.650 -24.215 1.00 78.50 84 THR A N 1
ATOM 649 C CA . THR A 1 84 ? 5.278 -12.067 -23.970 1.00 78.50 84 THR A CA 1
ATOM 650 C C . THR A 1 84 ? 6.183 -11.426 -25.012 1.00 78.50 84 THR A C 1
ATOM 652 O O . THR A 1 84 ? 5.851 -11.384 -26.198 1.00 78.50 84 THR A O 1
ATOM 655 N N . PHE A 1 85 ? 7.313 -10.894 -24.555 1.00 77.31 85 PHE A N 1
ATOM 656 C CA . PHE A 1 85 ? 8.332 -10.314 -25.419 1.00 77.31 85 PHE A CA 1
ATOM 657 C C . PHE A 1 85 ? 9.509 -11.284 -25.518 1.00 77.31 85 PHE A C 1
ATOM 659 O O . PHE A 1 85 ? 9.896 -11.872 -24.508 1.00 77.31 85 PHE A O 1
ATOM 666 N N . ASP A 1 86 ? 10.044 -11.470 -26.720 1.00 73.12 86 ASP A N 1
ATOM 667 C CA . ASP A 1 86 ? 11.274 -12.231 -26.946 1.00 73.12 86 ASP A CA 1
ATOM 668 C C . ASP A 1 86 ? 12.525 -11.399 -26.583 1.00 73.12 86 ASP A C 1
ATOM 670 O O . ASP A 1 86 ? 12.427 -10.202 -26.302 1.00 73.12 86 ASP A O 1
ATOM 674 N N . ALA A 1 87 ? 13.716 -12.005 -26.614 1.00 72.19 87 ALA A N 1
ATOM 675 C CA . ALA A 1 87 ? 15.004 -11.359 -26.340 1.00 72.19 87 ALA A CA 1
ATOM 676 C C . ALA A 1 87 ? 15.273 -10.117 -27.216 1.00 72.19 87 ALA A C 1
ATOM 678 O O . ALA A 1 87 ? 15.969 -9.198 -26.790 1.00 72.19 87 ALA A O 1
ATOM 679 N N . ASN A 1 88 ? 14.665 -10.055 -28.406 1.00 72.50 88 ASN A N 1
ATOM 680 C CA . ASN A 1 88 ? 14.737 -8.912 -29.323 1.00 72.50 88 ASN A CA 1
ATOM 681 C C . ASN A 1 88 ? 13.620 -7.873 -29.099 1.00 72.50 88 ASN A C 1
ATOM 683 O O . ASN A 1 88 ? 13.457 -6.954 -29.898 1.00 72.50 88 ASN A O 1
ATOM 687 N N . ASN A 1 89 ? 12.849 -8.003 -28.013 1.00 70.00 89 ASN A N 1
ATOM 688 C CA . ASN A 1 89 ? 11.700 -7.160 -27.674 1.00 70.00 89 ASN A CA 1
ATOM 689 C C . ASN A 1 89 ? 10.546 -7.237 -28.703 1.00 70.00 89 ASN A C 1
ATOM 691 O O . ASN A 1 89 ? 9.733 -6.318 -28.808 1.00 70.00 89 ASN A O 1
ATOM 695 N N . GLU A 1 90 ? 10.461 -8.348 -29.440 1.00 76.75 90 GLU A N 1
ATOM 696 C CA . GLU A 1 90 ? 9.364 -8.665 -30.361 1.00 76.75 90 GLU A CA 1
ATOM 697 C C . GLU A 1 90 ? 8.226 -9.397 -29.638 1.00 76.75 90 GLU A C 1
ATOM 699 O O . GLU A 1 90 ? 8.457 -10.129 -28.675 1.00 76.75 90 GLU A O 1
ATOM 704 N N . ILE A 1 91 ? 6.983 -9.200 -30.086 1.00 78.88 91 ILE A N 1
ATOM 705 C CA . ILE A 1 91 ? 5.802 -9.826 -29.476 1.00 78.88 91 ILE A CA 1
ATOM 706 C C . ILE A 1 91 ? 5.741 -11.294 -29.911 1.00 78.88 91 ILE A C 1
ATOM 708 O O . ILE A 1 91 ? 5.448 -11.586 -31.066 1.00 78.88 91 ILE A O 1
ATOM 712 N N . ASN A 1 92 ? 5.974 -12.209 -28.972 1.00 79.31 92 ASN A N 1
ATOM 713 C CA . ASN A 1 92 ? 5.937 -13.653 -29.215 1.00 79.31 92 ASN A CA 1
ATOM 714 C C . ASN A 1 92 ? 4.489 -14.191 -29.183 1.00 79.31 92 ASN A C 1
ATOM 716 O O . ASN A 1 92 ? 4.111 -15.075 -29.946 1.00 79.31 92 ASN A O 1
ATOM 720 N N . GLY A 1 93 ? 3.626 -13.604 -28.346 1.00 84.19 93 GLY A N 1
ATOM 721 C CA . GLY A 1 93 ? 2.202 -13.940 -28.304 1.00 84.19 93 GLY A CA 1
ATOM 722 C C . GLY A 1 93 ? 1.480 -13.358 -27.093 1.00 84.19 93 GLY A C 1
ATOM 723 O O . GLY A 1 93 ? 2.068 -12.631 -26.294 1.00 84.19 93 GLY A O 1
ATOM 724 N N . PHE A 1 94 ? 0.192 -13.678 -26.953 1.00 86.69 94 PHE A N 1
ATOM 725 C CA . PHE A 1 94 ? -0.616 -13.330 -25.781 1.00 86.69 94 PHE A CA 1
ATOM 726 C C . PHE A 1 94 ? -0.785 -14.555 -24.876 1.00 86.69 94 PHE A C 1
ATOM 728 O O . PHE A 1 94 ? -1.261 -15.597 -25.326 1.00 86.69 94 PHE A O 1
ATOM 735 N N . SER A 1 95 ? -0.425 -14.424 -23.599 1.00 84.38 95 SER A N 1
ATOM 736 C CA . SER A 1 95 ? -0.592 -15.464 -22.582 1.00 84.38 95 SER A CA 1
ATOM 737 C C . SER A 1 95 ? -1.460 -14.959 -21.435 1.00 84.38 95 SER A C 1
ATOM 739 O O . SER A 1 95 ? -1.247 -13.871 -20.902 1.00 84.38 95 SER A O 1
ATOM 741 N N . LEU A 1 96 ? -2.424 -15.781 -21.017 1.00 82.44 96 LEU A N 1
ATOM 742 C CA . LEU A 1 96 ? -3.268 -15.522 -19.845 1.00 82.44 96 LEU A CA 1
ATOM 743 C C . LEU A 1 96 ? -2.580 -15.875 -18.517 1.00 82.44 96 LEU A C 1
ATOM 745 O O . LEU A 1 96 ? -3.073 -15.488 -17.462 1.00 82.44 96 LEU A O 1
ATOM 749 N N . ASN A 1 97 ? -1.465 -16.607 -18.562 1.00 83.00 97 ASN A N 1
ATOM 750 C CA . ASN A 1 97 ? -0.698 -17.023 -17.390 1.00 83.00 97 ASN A CA 1
ATOM 751 C C . ASN A 1 97 ? 0.797 -16.786 -17.634 1.00 83.00 97 ASN A C 1
ATOM 753 O O . ASN A 1 97 ? 1.611 -17.706 -17.594 1.00 83.00 97 ASN A O 1
ATOM 757 N N . LYS A 1 98 ? 1.141 -15.543 -17.981 1.00 85.56 98 LYS A N 1
ATOM 758 C CA . LYS A 1 98 ? 2.530 -15.087 -18.119 1.00 85.56 98 LYS A CA 1
ATOM 759 C C . LYS A 1 98 ? 3.221 -15.021 -16.751 1.00 85.56 98 LYS A C 1
ATOM 761 O O . LYS A 1 98 ? 4.430 -15.209 -16.665 1.00 85.56 98 LYS A O 1
ATOM 766 N N . GLY A 1 99 ? 2.441 -14.767 -15.700 1.00 81.12 99 GLY A N 1
ATOM 767 C CA . GLY A 1 99 ? 2.956 -14.355 -14.400 1.00 81.12 99 GLY A CA 1
ATOM 768 C C . GLY A 1 99 ? 3.235 -12.851 -14.370 1.00 81.12 99 GLY A C 1
ATOM 769 O O . GLY A 1 99 ? 3.399 -12.211 -15.409 1.00 81.12 99 GLY A O 1
ATOM 770 N N . SER A 1 100 ? 3.238 -12.283 -13.167 1.00 85.94 100 SER A N 1
ATOM 771 C CA . SER A 1 100 ? 3.587 -10.879 -12.946 1.00 85.94 100 SER A CA 1
ATOM 772 C C . SER A 1 100 ? 5.096 -10.752 -12.794 1.00 85.94 100 SER A C 1
ATOM 774 O O . SER A 1 100 ? 5.672 -11.374 -11.911 1.00 85.94 100 SER A O 1
ATOM 776 N N . ASP A 1 101 ? 5.734 -9.921 -13.606 1.00 85.62 101 ASP A N 1
ATOM 777 C CA . ASP A 1 101 ? 7.130 -9.540 -13.431 1.00 85.62 101 ASP A CA 1
ATOM 778 C C . ASP A 1 101 ? 7.195 -8.134 -12.823 1.00 85.62 101 ASP A C 1
ATOM 780 O O . ASP A 1 101 ? 6.985 -7.121 -13.493 1.00 85.62 101 ASP A O 1
ATOM 784 N N . LEU A 1 102 ? 7.448 -8.082 -11.514 1.00 85.50 102 LEU A N 1
ATOM 785 C CA . LEU A 1 102 ? 7.618 -6.832 -10.767 1.00 85.50 102 LEU A CA 1
ATOM 786 C C . LEU A 1 102 ? 9.065 -6.312 -10.814 1.00 85.50 102 LEU A C 1
ATOM 788 O O . LEU A 1 102 ? 9.363 -5.281 -10.209 1.00 85.50 102 LEU A O 1
ATOM 792 N N . GLY A 1 103 ? 9.962 -7.018 -11.506 1.00 85.75 103 GLY A N 1
ATOM 793 C CA . GLY A 1 103 ? 11.375 -6.691 -11.590 1.00 85.75 103 GLY A CA 1
ATOM 794 C C . GLY A 1 103 ? 12.151 -6.962 -10.300 1.00 85.75 103 GLY A C 1
ATOM 795 O O . GLY A 1 103 ? 11.721 -7.681 -9.389 1.00 85.75 103 GLY A O 1
ATOM 796 N N . THR A 1 104 ? 13.343 -6.377 -10.231 1.00 84.81 104 THR A N 1
ATOM 797 C CA . THR A 1 104 ? 14.266 -6.503 -9.103 1.00 84.81 104 THR A CA 1
ATOM 798 C C . THR A 1 104 ? 14.261 -5.240 -8.251 1.00 84.81 104 THR A C 1
ATOM 800 O O . THR A 1 104 ? 14.166 -4.115 -8.736 1.00 84.81 104 THR A O 1
ATOM 803 N N . SER A 1 105 ? 14.355 -5.420 -6.935 1.00 82.88 105 SER A N 1
ATOM 804 C CA . SER A 1 105 ? 14.539 -4.311 -6.014 1.00 82.88 105 SER A CA 1
ATOM 805 C C . SER A 1 105 ? 15.952 -3.776 -6.145 1.00 82.88 105 SER A C 1
ATOM 807 O O . SER A 1 105 ? 16.920 -4.483 -5.879 1.00 82.88 105 SER A O 1
ATOM 809 N N . PHE A 1 106 ? 16.056 -2.496 -6.459 1.00 76.12 106 PHE A N 1
ATOM 810 C CA . PHE A 1 106 ? 17.327 -1.790 -6.542 1.00 76.12 106 PHE A CA 1
ATOM 811 C C . PHE A 1 106 ? 18.039 -1.617 -5.199 1.00 76.12 106 PHE A C 1
ATOM 813 O O . PHE A 1 106 ? 19.258 -1.502 -5.149 1.00 76.12 106 PHE A O 1
ATOM 820 N N . TYR A 1 107 ? 17.279 -1.606 -4.103 1.00 77.56 107 TYR A N 1
ATOM 821 C CA . TYR A 1 107 ? 17.833 -1.467 -2.759 1.00 77.56 107 TYR A CA 1
ATOM 822 C C . TYR A 1 107 ? 18.325 -2.811 -2.212 1.00 77.56 107 TYR A C 1
ATOM 824 O O . TYR A 1 107 ? 19.410 -2.905 -1.647 1.00 77.56 107 TYR A O 1
ATOM 832 N N . TYR A 1 108 ? 17.529 -3.869 -2.395 1.00 81.50 108 TYR A N 1
ATOM 833 C CA . TYR A 1 108 ? 17.817 -5.193 -1.834 1.00 81.50 108 TYR A CA 1
ATOM 834 C C . TYR A 1 108 ? 18.493 -6.159 -2.818 1.00 81.50 108 TYR A C 1
ATOM 836 O O . TYR A 1 108 ? 18.816 -7.271 -2.407 1.00 81.50 108 TYR A O 1
ATOM 844 N N . ASN A 1 109 ? 18.672 -5.769 -4.088 1.00 84.06 109 ASN A N 1
ATOM 845 C CA . ASN A 1 109 ? 19.218 -6.586 -5.184 1.00 84.06 109 ASN A CA 1
ATOM 846 C C . ASN A 1 109 ? 18.571 -7.978 -5.305 1.00 84.06 109 ASN A C 1
ATOM 848 O O . ASN A 1 109 ? 19.237 -8.972 -5.587 1.00 84.06 109 ASN A O 1
ATOM 852 N N . ARG A 1 110 ? 17.260 -8.061 -5.054 1.00 88.69 110 ARG A N 1
ATOM 853 C CA . ARG A 1 110 ? 16.471 -9.303 -5.065 1.00 88.69 110 ARG A CA 1
ATOM 854 C C . ARG A 1 110 ? 15.132 -9.092 -5.778 1.00 88.69 110 ARG A C 1
ATOM 856 O O . ARG A 1 110 ? 14.671 -7.947 -5.807 1.00 88.69 110 ARG A O 1
ATOM 863 N N . PRO A 1 111 ? 14.504 -10.136 -6.350 1.00 91.94 111 PRO A N 1
ATOM 864 C CA . PRO A 1 111 ? 13.195 -10.017 -6.990 1.00 91.94 111 PRO A CA 1
ATOM 865 C C . PRO A 1 111 ? 12.159 -9.383 -6.056 1.00 91.94 111 PRO A C 1
ATOM 867 O O . PRO A 1 111 ? 12.067 -9.726 -4.876 1.00 91.94 111 PRO A O 1
ATOM 870 N N . VAL A 1 112 ? 11.363 -8.445 -6.577 1.00 90.44 112 VAL A N 1
ATOM 871 C CA . VAL A 1 112 ? 10.326 -7.763 -5.783 1.00 90.44 112 VAL A CA 1
ATOM 872 C C . VAL A 1 112 ? 9.250 -8.749 -5.326 1.00 90.44 112 VAL A C 1
ATOM 874 O O . VAL A 1 112 ? 8.732 -8.618 -4.218 1.00 90.44 112 VAL A O 1
ATOM 877 N N . LEU A 1 113 ? 8.946 -9.763 -6.139 1.00 91.44 113 LEU A N 1
ATOM 878 C CA . LEU A 1 113 ? 7.995 -10.810 -5.769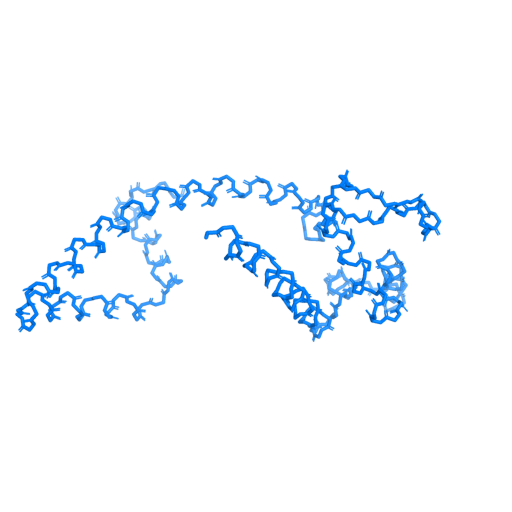 1.00 91.44 113 LEU A CA 1
ATOM 879 C C . LEU A 1 113 ? 8.401 -11.550 -4.491 1.00 91.44 113 LEU A C 1
ATOM 881 O O . LEU A 1 113 ? 7.549 -11.734 -3.627 1.00 91.44 113 LEU A O 1
ATOM 885 N N . ASP A 1 114 ? 9.678 -11.894 -4.324 1.00 93.44 114 ASP A N 1
ATOM 886 C CA . ASP A 1 114 ? 10.165 -12.593 -3.127 1.00 93.44 114 ASP A CA 1
ATOM 887 C C . ASP A 1 114 ? 10.011 -11.716 -1.881 1.00 93.44 114 ASP A C 1
ATOM 889 O O . ASP A 1 114 ? 9.528 -12.154 -0.838 1.00 93.44 114 ASP A O 1
ATOM 893 N N . LEU A 1 115 ? 10.342 -10.430 -2.018 1.00 92.25 115 LEU A N 1
ATOM 894 C CA . LEU A 1 115 ? 10.202 -9.430 -0.960 1.00 92.25 115 LEU A CA 1
ATOM 895 C C . LEU A 1 115 ? 8.746 -9.221 -0.524 1.00 92.25 115 LEU A C 1
ATOM 897 O O . LEU A 1 115 ? 8.488 -8.949 0.653 1.00 92.25 115 LEU A O 1
ATOM 901 N N . VAL A 1 116 ? 7.802 -9.281 -1.464 1.00 92.38 116 VAL A N 1
ATOM 902 C CA . VAL A 1 116 ? 6.366 -9.203 -1.170 1.00 92.38 116 VAL A CA 1
ATOM 903 C C . VAL A 1 116 ? 5.896 -10.509 -0.539 1.00 92.38 116 VAL A C 1
ATOM 905 O O . VAL A 1 116 ? 5.209 -10.465 0.478 1.00 92.38 116 VAL A O 1
ATOM 908 N N . ALA A 1 117 ? 6.301 -11.655 -1.088 1.00 93.50 117 ALA A N 1
ATOM 909 C CA . ALA A 1 117 ? 5.927 -12.977 -0.597 1.00 93.50 117 ALA A CA 1
ATOM 910 C C . ALA A 1 117 ? 6.399 -13.230 0.842 1.00 93.50 117 ALA A C 1
ATOM 912 O O . ALA A 1 117 ? 5.672 -13.847 1.612 1.00 93.50 117 ALA A O 1
ATOM 913 N N . GLU A 1 118 ? 7.561 -12.706 1.235 1.00 94.44 118 GLU A N 1
ATOM 914 C CA . GLU A 1 118 ? 8.076 -12.801 2.607 1.00 94.44 118 GLU A CA 1
ATOM 915 C C . GLU A 1 118 ? 7.247 -11.967 3.603 1.00 94.44 118 GLU A C 1
ATOM 917 O O . GLU A 1 118 ? 6.999 -12.385 4.735 1.00 94.44 118 GLU A O 1
ATOM 922 N N . ARG A 1 119 ? 6.761 -10.792 3.182 1.00 94.25 119 ARG A N 1
ATOM 923 C CA . ARG A 1 119 ? 6.018 -9.858 4.051 1.00 94.25 119 ARG A CA 1
ATOM 924 C C . ARG A 1 119 ? 4.519 -10.139 4.106 1.00 94.25 119 ARG A C 1
ATOM 926 O O . ARG A 1 119 ? 3.893 -9.925 5.144 1.00 94.25 119 ARG A O 1
ATOM 933 N N . LEU A 1 120 ? 3.947 -10.627 3.009 1.00 96.06 120 LEU A N 1
ATOM 934 C CA . LEU A 1 120 ? 2.522 -10.910 2.863 1.00 96.06 120 LEU A CA 1
ATOM 935 C C . LEU A 1 120 ? 1.948 -11.789 3.991 1.00 96.06 120 LEU A C 1
ATOM 937 O O . LEU A 1 120 ? 0.958 -11.364 4.589 1.00 96.06 120 LEU A O 1
ATOM 941 N N . PRO A 1 121 ? 2.532 -12.948 4.362 1.00 96.56 121 PRO A N 1
ATOM 942 C CA . PRO A 1 121 ? 1.982 -13.777 5.432 1.00 96.56 121 PRO A CA 1
ATOM 943 C C . PRO A 1 121 ? 2.024 -13.072 6.789 1.00 96.56 121 PRO A C 1
ATOM 945 O O . PRO A 1 121 ? 1.079 -13.203 7.560 1.00 96.56 121 PRO A O 1
ATOM 948 N N . ILE A 1 122 ? 3.063 -12.278 7.068 1.00 96.00 122 ILE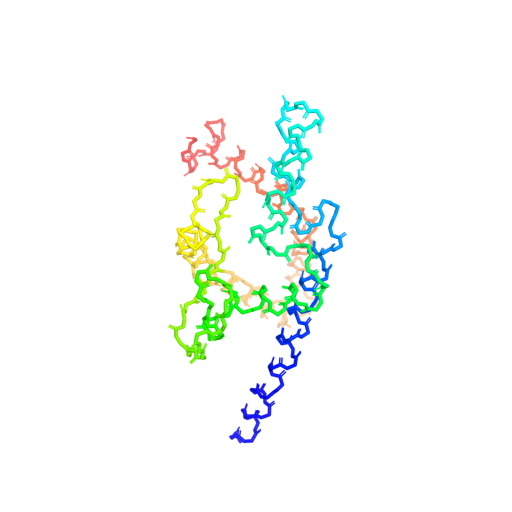 A N 1
ATOM 949 C CA . ILE A 1 122 ? 3.194 -11.532 8.327 1.00 96.00 122 ILE A CA 1
ATOM 950 C C . ILE A 1 122 ? 2.100 -10.466 8.413 1.00 96.00 122 ILE A C 1
ATOM 952 O O . ILE A 1 122 ? 1.373 -10.396 9.402 1.00 96.00 122 ILE A O 1
ATOM 956 N N . THR A 1 123 ? 1.928 -9.662 7.360 1.00 96.19 123 THR A N 1
ATOM 957 C CA . THR A 1 123 ? 0.879 -8.635 7.313 1.00 96.19 123 THR A CA 1
ATOM 958 C C . THR A 1 123 ? -0.513 -9.250 7.418 1.00 96.19 123 THR A C 1
ATOM 960 O O . THR A 1 123 ? -1.356 -8.730 8.152 1.00 96.19 123 THR A O 1
ATOM 963 N N . LEU A 1 124 ? -0.762 -10.358 6.717 1.00 97.00 124 LEU A N 1
ATOM 964 C CA . LEU A 1 124 ? -2.039 -11.062 6.784 1.00 97.00 124 LEU A CA 1
ATOM 965 C C . LEU A 1 124 ? -2.293 -11.624 8.178 1.00 97.00 124 LEU A C 1
ATOM 967 O O . LEU A 1 124 ? -3.376 -11.411 8.708 1.00 97.00 124 LEU A O 1
ATOM 971 N N . LEU A 1 125 ? -1.307 -12.273 8.798 1.00 97.06 125 LEU A N 1
ATOM 972 C CA . LEU A 1 125 ? -1.426 -12.811 10.150 1.00 97.06 125 LEU A CA 1
ATOM 973 C C . LEU A 1 125 ? -1.752 -11.698 11.151 1.00 97.06 125 LEU A C 1
ATOM 975 O O . LEU A 1 125 ? -2.706 -11.825 11.917 1.00 97.06 125 LEU A O 1
ATOM 979 N N . LEU A 1 126 ? -1.022 -10.579 11.101 1.00 95.75 126 LEU A N 1
ATOM 980 C CA . LEU A 1 126 ? -1.276 -9.429 11.970 1.00 95.75 126 LEU A CA 1
ATOM 981 C C . LEU A 1 126 ? -2.693 -8.877 11.784 1.00 95.75 126 LEU A C 1
ATOM 983 O O . LEU A 1 126 ? -3.368 -8.603 12.773 1.00 95.75 126 LEU A O 1
ATOM 987 N N . ASN A 1 127 ? -3.182 -8.755 10.548 1.00 96.00 127 ASN A N 1
ATOM 988 C CA . ASN A 1 127 ? -4.546 -8.289 10.287 1.00 96.00 127 ASN A CA 1
ATOM 989 C C . ASN A 1 127 ? -5.604 -9.305 10.730 1.00 96.00 127 ASN A C 1
ATOM 991 O O . ASN A 1 127 ? -6.571 -8.928 11.384 1.00 96.00 127 ASN A O 1
ATOM 995 N N . VAL A 1 128 ? -5.420 -10.588 10.424 1.00 97.44 128 VAL A N 1
ATOM 996 C CA . VAL A 1 128 ? -6.359 -11.656 10.796 1.00 97.44 128 VAL A CA 1
ATOM 997 C C . VAL A 1 128 ? -6.499 -11.765 12.312 1.00 97.44 128 VAL A C 1
ATOM 999 O O . VAL A 1 128 ? -7.607 -11.979 12.792 1.00 97.44 128 VAL A O 1
ATOM 1002 N N . LEU A 1 129 ? -5.420 -11.568 13.075 1.00 96.69 129 LEU A N 1
ATOM 1003 C CA . LEU A 1 129 ? -5.484 -11.546 14.538 1.00 96.69 129 LEU A CA 1
ATOM 1004 C C . LEU A 1 129 ? -6.049 -10.230 15.085 1.00 96.69 129 LEU A C 1
ATOM 1006 O O . LEU A 1 129 ? -6.788 -10.240 16.069 1.00 96.69 129 LEU A O 1
ATOM 1010 N N . SER A 1 130 ? -5.738 -9.100 14.447 1.00 96.44 130 SER A N 1
ATOM 1011 C CA . SER A 1 130 ? -6.179 -7.782 14.916 1.00 96.44 130 SER A CA 1
ATOM 1012 C C . SER A 1 130 ? -7.665 -7.536 14.661 1.00 96.44 130 SER A C 1
ATOM 1014 O O . SER A 1 130 ? -8.341 -6.974 15.519 1.00 96.44 130 SER A O 1
ATOM 1016 N N . LEU A 1 131 ? -8.203 -7.957 13.511 1.00 97.31 131 LEU A N 1
ATOM 1017 C CA . LEU A 1 131 ? -9.584 -7.665 13.116 1.00 97.31 131 LEU A CA 1
ATOM 1018 C C . LEU A 1 131 ? -10.622 -8.164 14.135 1.00 97.31 131 LEU A C 1
ATOM 1020 O O . LEU A 1 131 ? -11.461 -7.354 14.526 1.00 97.31 131 LEU A O 1
ATOM 1024 N N . PRO A 1 132 ? -10.589 -9.420 14.629 1.00 97.69 132 PRO A N 1
ATOM 1025 C CA . PRO A 1 132 ? -11.528 -9.876 15.650 1.00 97.69 132 PRO A CA 1
ATOM 1026 C C . PRO A 1 132 ? -11.455 -9.040 16.926 1.00 97.69 132 PRO A C 1
ATOM 1028 O O . PRO A 1 132 ? -12.491 -8.643 17.448 1.00 97.69 132 PRO A O 1
ATOM 1031 N N . ILE A 1 133 ? -10.250 -8.722 17.403 1.00 97.31 133 ILE A N 1
ATOM 1032 C CA . ILE A 1 133 ? -10.056 -7.942 18.632 1.00 97.31 133 ILE A CA 1
ATOM 1033 C C . ILE A 1 133 ? -10.624 -6.530 18.451 1.00 97.31 133 ILE A C 1
ATOM 1035 O O . ILE A 1 133 ? -11.408 -6.063 19.279 1.00 97.31 133 ILE A O 1
ATOM 1039 N N . ILE A 1 134 ? -10.286 -5.880 17.334 1.00 96.00 134 ILE A N 1
ATOM 1040 C CA . ILE A 1 134 ? -10.786 -4.549 16.985 1.00 96.00 134 ILE A CA 1
ATOM 1041 C C . ILE A 1 134 ? -12.308 -4.570 16.888 1.00 96.00 134 ILE A C 1
ATOM 1043 O O . ILE A 1 134 ? -12.957 -3.740 17.514 1.00 96.00 134 ILE A O 1
ATOM 1047 N N . TYR A 1 135 ? -12.895 -5.512 16.147 1.00 97.00 135 TYR A N 1
ATOM 1048 C CA . TYR A 1 135 ? -14.344 -5.577 15.976 1.00 97.00 135 TYR A CA 1
ATOM 1049 C C . TYR A 1 135 ? -15.068 -5.894 17.277 1.00 97.00 135 TYR A C 1
ATOM 1051 O O . TYR A 1 135 ? -16.079 -5.263 17.553 1.00 97.00 135 TYR A O 1
ATOM 1059 N N . VAL A 1 136 ? -14.562 -6.806 18.107 1.00 97.75 136 VAL A N 1
ATOM 1060 C CA . VAL A 1 136 ? -15.177 -7.109 19.406 1.00 97.75 136 VAL A CA 1
ATOM 1061 C C . VAL A 1 136 ? -15.221 -5.855 20.275 1.00 97.75 136 VAL A C 1
ATOM 1063 O O . VAL A 1 136 ? -16.282 -5.514 20.800 1.00 97.75 136 VAL A O 1
ATOM 1066 N N . ILE A 1 137 ? -14.111 -5.123 20.381 1.00 96.25 137 ILE A N 1
ATOM 1067 C CA . ILE A 1 137 ? -14.045 -3.896 21.183 1.00 96.25 137 ILE A CA 1
ATOM 1068 C C . ILE A 1 137 ? -14.912 -2.793 20.559 1.00 96.25 137 ILE A C 1
ATOM 1070 O O . ILE A 1 137 ? -15.759 -2.212 21.238 1.00 96.25 137 ILE A O 1
ATOM 1074 N N . ALA A 1 138 ? -14.745 -2.529 19.263 1.00 95.19 138 ALA A N 1
ATOM 1075 C CA . ALA A 1 138 ? -15.427 -1.449 18.557 1.00 95.19 138 ALA A CA 1
ATOM 1076 C C . ALA A 1 138 ? -16.943 -1.662 18.487 1.00 95.19 138 ALA A C 1
ATOM 1078 O O . ALA A 1 138 ? -17.694 -0.721 18.729 1.00 95.19 138 ALA A O 1
ATOM 1079 N N . ILE A 1 139 ? -17.410 -2.883 18.207 1.00 96.62 139 ILE A N 1
ATOM 1080 C CA . ILE A 1 139 ? -18.842 -3.206 18.181 1.00 96.62 139 ILE A CA 1
ATOM 1081 C C . ILE A 1 139 ? -19.418 -3.101 19.591 1.00 96.62 139 ILE A C 1
ATOM 1083 O O . ILE A 1 139 ? -20.466 -2.488 19.762 1.00 96.62 139 ILE A O 1
ATOM 1087 N N . THR A 1 140 ? -18.734 -3.624 20.614 1.00 95.38 140 THR A N 1
ATOM 1088 C CA . THR A 1 140 ? -19.237 -3.551 21.996 1.00 95.38 140 THR A CA 1
ATOM 1089 C C . THR A 1 140 ? -19.376 -2.104 22.466 1.00 95.38 140 THR A C 1
ATOM 1091 O O . THR A 1 140 ? -20.428 -1.721 22.980 1.00 95.38 140 THR A O 1
ATOM 1094 N N . ILE A 1 141 ? -18.344 -1.281 22.260 1.00 95.81 141 ILE A N 1
ATOM 1095 C CA . ILE A 1 141 ? -18.374 0.137 22.637 1.00 95.81 141 ILE A CA 1
ATOM 1096 C C . ILE A 1 141 ? -19.397 0.891 21.781 1.00 95.81 141 ILE A C 1
ATOM 1098 O O . ILE A 1 141 ? -20.232 1.606 22.329 1.00 95.81 141 ILE A O 1
ATOM 1102 N N . GLY A 1 142 ? -19.380 0.698 20.461 1.00 94.88 142 GLY A N 1
ATOM 1103 C CA . GLY A 1 142 ? -20.248 1.406 19.521 1.00 94.88 142 GLY A CA 1
ATOM 1104 C C . GLY A 1 142 ? -21.733 1.103 19.718 1.00 94.88 142 GLY A C 1
ATOM 1105 O O . GLY A 1 142 ? -22.541 2.027 19.773 1.00 94.88 142 GLY A O 1
ATOM 1106 N N . VAL A 1 143 ? -22.104 -0.171 19.893 1.00 96.00 143 VAL A N 1
ATOM 1107 C CA . VAL A 1 143 ? -23.494 -0.570 20.170 1.00 96.00 143 VAL A CA 1
ATOM 1108 C C . VAL A 1 143 ? -23.950 0.006 21.504 1.00 96.00 143 VAL A C 1
ATOM 1110 O O . VAL A 1 143 ? -25.024 0.602 21.579 1.00 96.00 143 VAL A O 1
ATOM 1113 N N . ARG A 1 144 ? -23.127 -0.108 22.554 1.00 95.31 144 ARG A N 1
ATOM 1114 C CA . ARG A 1 144 ? -23.499 0.396 23.877 1.00 95.31 144 ARG A CA 1
ATOM 1115 C C . ARG A 1 144 ? -23.655 1.918 23.882 1.00 95.31 144 ARG A C 1
ATOM 1117 O O . ARG A 1 144 ? -24.676 2.402 24.365 1.00 95.31 144 ARG A O 1
ATOM 1124 N N . ALA A 1 145 ? -22.726 2.654 23.272 1.00 94.94 145 ALA A N 1
ATOM 1125 C CA . ALA A 1 145 ? -22.821 4.106 23.107 1.00 94.94 145 ALA A CA 1
ATOM 1126 C C . ALA A 1 145 ? -24.081 4.514 22.321 1.00 94.94 145 ALA A C 1
ATOM 1128 O O . ALA A 1 145 ? -24.793 5.426 22.734 1.00 94.94 145 ALA A O 1
ATOM 1129 N N . ALA A 1 146 ? -24.431 3.779 21.257 1.00 93.44 146 ALA A N 1
ATOM 1130 C CA . ALA A 1 146 ? -25.632 4.047 20.466 1.00 93.44 146 ALA A CA 1
ATOM 1131 C C . ALA A 1 146 ? -26.939 3.804 21.244 1.00 93.44 146 ALA A C 1
ATOM 1133 O O . ALA A 1 146 ? -27.881 4.588 21.126 1.00 93.44 146 ALA A O 1
ATOM 1134 N N . THR A 1 147 ? -27.008 2.741 22.053 1.00 94.75 147 THR A N 1
ATOM 1135 C CA . THR A 1 147 ? -28.193 2.446 22.885 1.00 94.75 147 THR A CA 1
ATOM 1136 C C . THR A 1 147 ? -28.328 3.375 24.093 1.00 94.75 147 THR A C 1
ATOM 1138 O O . THR A 1 147 ? -29.433 3.636 24.564 1.00 94.75 147 THR A O 1
ATOM 1141 N N . GLU A 1 148 ? -27.210 3.905 24.592 1.00 91.88 148 GLU A N 1
ATOM 1142 C CA . GLU A 1 148 ? -27.132 4.810 25.740 1.00 91.88 148 GLU A CA 1
ATOM 1143 C C . GLU A 1 148 ? -26.868 6.265 25.310 1.00 91.88 148 GLU A C 1
ATOM 1145 O O . GLU A 1 148 ? -26.202 7.020 26.021 1.00 91.88 148 GLU A O 1
ATOM 1150 N N . ARG A 1 149 ? -27.403 6.670 24.153 1.00 87.56 149 ARG A N 1
ATOM 1151 C CA . ARG A 1 149 ? -27.137 7.979 23.543 1.00 87.56 149 ARG A CA 1
ATOM 1152 C C . ARG A 1 149 ? -27.366 9.142 24.516 1.00 87.56 149 ARG A C 1
ATOM 1154 O O . ARG A 1 149 ? -28.412 9.233 25.158 1.00 87.56 149 ARG A O 1
ATOM 1161 N N . GLY A 1 150 ? -26.388 10.041 24.610 1.00 89.50 150 GLY A N 1
ATOM 1162 C CA . GLY A 1 150 ? -26.398 11.206 25.500 1.00 89.50 150 GLY A CA 1
ATOM 1163 C C . GLY A 1 150 ? -26.155 10.898 26.983 1.00 89.50 150 GLY A C 1
ATOM 1164 O O . GLY A 1 150 ? -26.095 11.823 27.794 1.00 89.50 150 GLY A O 1
ATOM 1165 N N . LYS A 1 151 ? -26.003 9.624 27.372 1.00 94.19 151 LYS A N 1
ATOM 1166 C CA . LYS A 1 151 ? -25.597 9.251 28.734 1.00 94.19 151 LYS A CA 1
ATOM 1167 C C . LYS A 1 151 ? -24.084 9.370 28.893 1.00 94.19 151 LYS A C 1
ATOM 1169 O O . LYS A 1 151 ? -23.333 9.520 27.934 1.00 94.19 151 LYS A O 1
ATOM 1174 N N . ARG A 1 152 ? -23.622 9.233 30.140 1.00 93.75 152 ARG A N 1
ATOM 1175 C CA . ARG A 1 152 ? -22.196 9.328 30.485 1.00 93.75 152 ARG A CA 1
ATOM 1176 C C . ARG A 1 152 ? -21.320 8.387 29.656 1.00 93.75 152 ARG A C 1
ATOM 1178 O O . ARG A 1 152 ? -20.255 8.823 29.255 1.00 93.75 152 ARG A O 1
ATOM 1185 N N . PHE A 1 153 ? -21.761 7.155 29.383 1.00 93.75 153 PHE A N 1
ATOM 1186 C CA . PHE A 1 153 ? -20.977 6.192 28.602 1.00 93.75 153 PHE A CA 1
ATOM 1187 C C . PHE A 1 153 ? -20.752 6.647 27.152 1.00 93.75 153 PHE A C 1
ATOM 1189 O O . PHE A 1 153 ? -19.628 6.564 26.667 1.00 93.75 153 PHE A O 1
ATOM 1196 N N . ASP A 1 154 ? -21.785 7.162 26.479 1.00 94.25 154 ASP A N 1
ATOM 1197 C CA . ASP A 1 154 ? -21.682 7.718 25.121 1.00 94.25 154 ASP A CA 1
ATOM 1198 C C . ASP A 1 154 ? -20.688 8.890 25.089 1.00 94.25 154 ASP A C 1
ATOM 1200 O O . ASP A 1 154 ? -19.687 8.852 24.375 1.00 94.25 154 ASP A O 1
ATOM 1204 N N . THR A 1 155 ? -20.866 9.875 25.975 1.00 94.19 155 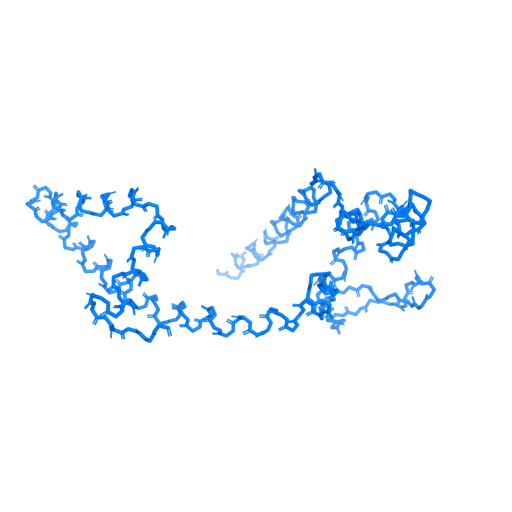THR A N 1
ATOM 1205 C CA . THR A 1 155 ? -19.983 11.048 26.035 1.00 94.19 155 THR A CA 1
ATOM 1206 C C . THR A 1 155 ? -18.538 10.678 26.387 1.00 94.19 155 THR A C 1
ATOM 1208 O O . THR A 1 155 ? -17.613 11.164 25.739 1.00 94.19 155 THR A O 1
ATOM 1211 N N . THR A 1 156 ? -18.299 9.834 27.401 1.00 95.31 156 THR A N 1
ATOM 1212 C CA . THR A 1 156 ? -16.927 9.502 27.825 1.00 95.31 156 THR A CA 1
ATOM 1213 C C . THR A 1 156 ? -16.212 8.616 26.817 1.00 95.31 156 THR A C 1
ATOM 1215 O O . THR A 1 156 ? -15.044 8.867 26.530 1.00 95.31 156 THR A O 1
ATOM 1218 N N . SER A 1 157 ? -16.892 7.613 26.251 1.00 94.50 157 SER A N 1
ATOM 1219 C CA . SER A 1 157 ? -16.307 6.770 25.205 1.00 94.50 157 SER A CA 1
ATOM 1220 C C . SER A 1 157 ? -16.040 7.571 23.932 1.00 94.50 157 SER A C 1
ATOM 1222 O O . SER A 1 157 ? -14.962 7.438 23.364 1.00 94.50 157 SER A O 1
ATOM 1224 N N . GLY A 1 158 ? -16.943 8.475 23.539 1.00 93.81 158 GLY A N 1
ATOM 1225 C CA . GLY A 1 158 ? -16.743 9.379 22.408 1.00 93.81 158 GLY A CA 1
ATOM 1226 C C . GLY A 1 158 ? -15.530 10.292 22.592 1.00 93.81 158 GLY A C 1
ATOM 1227 O O . GLY A 1 158 ? -14.665 10.345 21.720 1.00 93.81 158 GLY A O 1
ATOM 1228 N N . VAL A 1 159 ? -15.411 10.956 23.748 1.00 95.75 159 VAL A N 1
ATOM 1229 C CA . VAL A 1 159 ? -14.242 11.797 24.066 1.00 95.75 159 VAL A CA 1
ATOM 1230 C C . VAL A 1 159 ? -12.954 10.971 24.089 1.00 95.75 159 VAL A C 1
ATOM 1232 O O . VAL A 1 159 ? -11.950 11.405 23.530 1.00 95.75 159 VAL A O 1
ATOM 1235 N N . ALA A 1 160 ? -12.973 9.772 24.678 1.00 95.00 160 ALA A N 1
ATOM 1236 C CA . ALA A 1 160 ? -11.806 8.893 24.713 1.00 95.00 160 ALA A CA 1
ATOM 1237 C C . ALA A 1 160 ? -11.384 8.430 23.310 1.00 95.00 160 ALA A C 1
ATOM 1239 O O . ALA A 1 160 ? -10.206 8.497 22.977 1.00 95.00 160 ALA A O 1
ATOM 1240 N N . LEU A 1 161 ? -12.330 8.006 22.466 1.00 94.06 161 LEU A N 1
ATOM 1241 C CA . LEU A 1 161 ? -12.056 7.569 21.094 1.00 94.06 161 LEU A CA 1
ATOM 1242 C C . LEU A 1 161 ? -11.522 8.712 20.228 1.00 94.06 161 LEU A C 1
ATOM 1244 O O . LEU A 1 161 ? -10.570 8.505 19.480 1.00 94.06 161 LEU A O 1
ATOM 1248 N N . LEU A 1 162 ? -12.078 9.919 20.361 1.00 94.50 162 LEU A N 1
ATOM 1249 C CA . LEU A 1 162 ? -11.544 11.113 19.700 1.00 94.50 162 LEU A CA 1
ATOM 1250 C C . LEU A 1 162 ? -10.137 11.453 20.205 1.00 94.50 162 LEU A C 1
ATOM 1252 O O . LEU A 1 162 ? -9.267 11.800 19.409 1.00 94.50 162 LEU A O 1
ATOM 1256 N N . GLY A 1 163 ? -9.903 11.310 21.511 1.00 95.31 163 GLY A N 1
ATOM 1257 C CA . GLY A 1 163 ? -8.588 11.465 22.123 1.00 95.31 163 GLY A CA 1
ATOM 1258 C C . GLY A 1 163 ? -7.570 10.454 21.598 1.00 95.31 163 GLY A C 1
ATOM 1259 O O . GLY A 1 163 ? -6.449 10.831 21.296 1.00 95.31 163 GLY A O 1
ATOM 1260 N N . PHE A 1 164 ? -7.948 9.187 21.420 1.00 92.38 164 PHE A N 1
ATOM 1261 C CA . PHE A 1 164 ? -7.063 8.185 20.820 1.00 92.38 164 PHE A CA 1
ATOM 1262 C C . PHE A 1 164 ? -6.825 8.433 19.332 1.00 92.38 164 PHE A C 1
ATOM 1264 O O . PHE A 1 164 ? -5.706 8.254 18.860 1.00 92.38 164 PHE A O 1
ATOM 1271 N N . TRP A 1 165 ? -7.850 8.870 18.598 1.00 93.06 165 TRP A N 1
ATOM 1272 C CA . TRP A 1 165 ? -7.733 9.170 17.172 1.00 93.06 165 TRP A CA 1
ATOM 1273 C C . TRP A 1 165 ? -6.830 10.377 16.891 1.00 93.06 165 TRP A C 1
ATOM 1275 O O . TRP A 1 165 ? -6.227 10.453 15.823 1.00 93.06 165 TRP A O 1
ATOM 1285 N N . SER A 1 166 ? -6.697 11.297 17.850 1.00 95.50 166 SER A N 1
ATOM 1286 C CA . SER A 1 166 ? -5.802 12.448 17.723 1.00 95.50 166 SER A CA 1
ATOM 1287 C C . SER A 1 166 ? -4.328 12.116 17.979 1.00 95.50 166 SER A C 1
ATOM 1289 O O . SER A 1 166 ? -3.464 12.906 17.592 1.00 95.50 166 SER A O 1
ATOM 1291 N N . VAL A 1 167 ? -4.010 10.964 18.588 1.00 95.00 167 VAL A N 1
ATOM 1292 C CA . VAL A 1 167 ? -2.616 10.559 18.812 1.00 95.00 167 VAL A CA 1
ATOM 1293 C C . VAL A 1 167 ? -2.007 10.045 17.500 1.00 95.00 167 VAL A C 1
ATOM 1295 O O . VAL A 1 167 ? -2.528 9.089 16.918 1.00 95.00 167 VAL A O 1
ATOM 1298 N N . PRO A 1 168 ? -0.876 10.608 17.030 1.00 95.38 168 PRO A N 1
ATOM 1299 C CA . PRO A 1 168 ? -0.198 10.105 15.842 1.00 95.38 168 PRO A CA 1
ATOM 1300 C C . PRO A 1 168 ? 0.213 8.641 16.019 1.00 95.38 168 PRO A C 1
ATOM 1302 O O . PRO A 1 168 ? 0.890 8.294 16.985 1.00 95.38 168 PRO A O 1
ATOM 1305 N N . THR A 1 169 ? -0.129 7.785 15.055 1.00 93.12 169 THR A N 1
ATOM 1306 C CA . THR A 1 169 ? 0.174 6.342 15.108 1.00 93.12 169 THR A CA 1
ATOM 1307 C C . THR A 1 169 ? 1.665 6.057 15.289 1.00 93.12 169 THR A C 1
ATOM 1309 O O . THR A 1 169 ? 2.027 5.155 16.039 1.00 93.12 169 THR A O 1
ATOM 1312 N N . MET A 1 170 ? 2.532 6.862 14.666 1.00 95.25 170 MET A N 1
ATOM 1313 C CA . MET A 1 170 ? 3.984 6.788 14.847 1.00 95.25 170 MET A CA 1
ATOM 1314 C C . MET A 1 170 ? 4.393 7.051 16.303 1.00 95.25 170 MET A C 1
ATOM 1316 O O . MET A 1 170 ? 5.182 6.290 16.857 1.00 95.25 170 MET A O 1
ATOM 1320 N N . LEU A 1 171 ? 3.838 8.093 16.932 1.00 95.25 171 LEU A N 1
ATOM 1321 C CA . LEU A 1 171 ? 4.129 8.428 18.327 1.00 95.25 171 LEU A CA 1
ATOM 1322 C C . LEU A 1 171 ? 3.641 7.315 19.255 1.00 95.25 171 LEU A C 1
ATOM 1324 O O . LEU A 1 171 ? 4.402 6.855 20.101 1.00 95.25 171 LEU A O 1
ATOM 1328 N N . THR A 1 172 ? 2.407 6.845 19.058 1.00 93.69 172 THR A N 1
ATOM 1329 C CA . THR A 1 172 ? 1.862 5.710 19.810 1.00 93.69 172 THR A CA 1
ATOM 1330 C C . THR A 1 172 ? 2.769 4.492 19.676 1.00 93.69 172 THR A C 1
ATOM 1332 O O . THR A 1 172 ? 3.110 3.890 20.684 1.00 93.69 172 THR A O 1
ATOM 1335 N N . GLY A 1 173 ? 3.220 4.158 18.464 1.00 92.62 173 GLY A N 1
ATOM 1336 C CA . GLY A 1 173 ? 4.130 3.037 18.227 1.00 92.62 173 GLY A CA 1
ATOM 1337 C C . GLY A 1 173 ? 5.450 3.168 18.988 1.00 92.62 173 GLY A C 1
ATOM 1338 O O . GLY A 1 173 ? 5.838 2.245 19.700 1.00 92.62 173 GLY A O 1
ATOM 1339 N N . VAL A 1 174 ? 6.108 4.328 18.901 1.00 92.88 174 VAL A N 1
ATOM 1340 C CA . VAL A 1 174 ? 7.371 4.587 19.614 1.00 92.88 174 VAL A CA 1
ATOM 1341 C C . VAL A 1 174 ? 7.179 4.513 21.129 1.00 92.88 174 VAL A C 1
ATOM 1343 O O . VAL A 1 174 ? 7.979 3.875 21.808 1.00 92.88 174 VAL A O 1
ATOM 1346 N N . LEU A 1 175 ? 6.106 5.105 21.665 1.00 92.81 175 LEU A N 1
ATOM 1347 C CA . LEU A 1 175 ? 5.796 5.034 23.095 1.00 92.81 175 LEU A CA 1
ATOM 1348 C C . LEU A 1 175 ? 5.500 3.597 23.533 1.00 92.81 175 LEU A C 1
ATOM 1350 O O . LEU A 1 175 ? 6.025 3.151 24.548 1.00 92.81 175 LEU A O 1
ATOM 1354 N N . MET A 1 176 ? 4.708 2.846 22.766 1.00 91.38 176 MET A N 1
ATOM 1355 C CA . MET A 1 176 ? 4.412 1.449 23.084 1.00 91.38 176 MET A CA 1
ATOM 1356 C C . MET A 1 176 ? 5.685 0.602 23.107 1.00 91.38 176 MET A C 1
ATOM 1358 O O . MET A 1 176 ? 5.869 -0.160 24.047 1.00 91.38 176 MET A O 1
ATOM 1362 N N . ILE A 1 177 ? 6.600 0.766 22.147 1.00 90.88 177 ILE A N 1
ATOM 1363 C CA . ILE A 1 177 ? 7.894 0.066 22.176 1.00 90.88 177 ILE A CA 1
ATOM 1364 C C . ILE A 1 177 ? 8.703 0.498 23.407 1.00 90.88 177 ILE A C 1
ATOM 1366 O O . ILE A 1 177 ? 9.171 -0.351 24.163 1.00 90.88 177 ILE A O 1
ATOM 1370 N N . ALA A 1 178 ? 8.822 1.804 23.657 1.00 89.56 178 ALA A N 1
ATOM 1371 C CA . ALA A 1 178 ? 9.605 2.330 24.772 1.00 89.56 178 ALA A CA 1
ATOM 1372 C C . ALA A 1 178 ? 9.110 1.836 26.141 1.00 89.56 178 ALA A C 1
ATOM 1374 O O . ALA A 1 178 ? 9.927 1.558 27.010 1.00 89.56 178 ALA A O 1
ATOM 1375 N N . PHE A 1 179 ? 7.799 1.694 26.341 1.00 90.94 179 PHE A N 1
ATOM 1376 C CA . PHE A 1 179 ? 7.229 1.245 27.615 1.00 90.94 179 PHE A CA 1
ATOM 1377 C C . PHE A 1 179 ? 7.092 -0.279 27.726 1.00 90.94 179 PHE A C 1
ATOM 1379 O O . PHE A 1 179 ? 7.274 -0.825 28.815 1.00 90.94 179 PHE A O 1
ATOM 1386 N N . LEU A 1 180 ? 6.758 -0.973 26.633 1.00 91.25 180 LEU A N 1
ATOM 1387 C CA . LEU A 1 180 ? 6.457 -2.409 26.659 1.00 91.25 180 LEU A CA 1
ATOM 1388 C C . LEU A 1 180 ? 7.668 -3.292 26.357 1.00 91.25 180 LEU A C 1
ATOM 1390 O O . LEU A 1 180 ? 7.706 -4.418 26.847 1.00 91.25 180 LEU A O 1
ATOM 1394 N N . ALA A 1 181 ? 8.635 -2.817 25.570 1.00 88.38 181 ALA A N 1
ATOM 1395 C CA . ALA A 1 181 ? 9.840 -3.582 25.252 1.00 88.38 181 ALA A CA 1
ATOM 1396 C C . ALA A 1 181 ? 11.012 -3.236 26.179 1.00 88.38 181 ALA A C 1
ATOM 1398 O O . ALA A 1 181 ? 11.802 -4.111 26.484 1.00 88.38 181 ALA A O 1
ATOM 1399 N N . SER A 1 182 ? 11.124 -1.998 26.676 1.00 83.31 182 SER A N 1
ATOM 1400 C CA . SER A 1 182 ? 12.268 -1.592 27.509 1.00 83.31 182 SER A CA 1
ATOM 1401 C C . SER A 1 182 ? 12.354 -2.343 28.844 1.00 83.31 182 SER A C 1
ATOM 1403 O O . SER A 1 182 ? 11.365 -2.462 29.576 1.00 83.31 182 SER A O 1
ATOM 1405 N N . ASP A 1 183 ? 13.579 -2.737 29.205 1.00 80.75 183 ASP A N 1
ATOM 1406 C CA . ASP A 1 183 ? 13.922 -3.364 30.487 1.00 80.75 183 ASP A CA 1
ATOM 1407 C C . ASP A 1 183 ? 13.697 -2.437 31.695 1.00 80.75 183 ASP A C 1
ATOM 1409 O O . ASP A 1 183 ? 13.582 -2.911 32.824 1.00 80.75 183 ASP A O 1
ATOM 1413 N N . GLN A 1 184 ? 13.623 -1.119 31.478 1.00 81.19 184 GLN A N 1
ATOM 1414 C CA . GLN A 1 184 ? 13.420 -0.134 32.545 1.00 81.19 184 GLN A CA 1
ATOM 1415 C C . GLN A 1 184 ? 11.954 -0.031 33.005 1.00 81.19 184 GLN A C 1
ATOM 1417 O O . GLN A 1 184 ? 11.689 0.501 34.084 1.00 81.19 184 GLN A O 1
ATOM 1422 N N . TYR A 1 185 ? 11.008 -0.518 32.198 1.00 85.38 185 TYR A N 1
ATOM 1423 C CA . TYR A 1 185 ? 9.572 -0.399 32.455 1.00 85.38 185 TYR A CA 1
ATOM 1424 C C . TYR A 1 185 ? 8.915 -1.778 32.597 1.00 85.38 185 TYR A C 1
ATOM 1426 O O . TYR A 1 185 ? 9.120 -2.447 33.607 1.00 85.38 185 TYR A O 1
ATOM 1434 N N . TRP A 1 186 ? 8.090 -2.198 31.628 1.00 82.12 186 TRP A N 1
ATOM 1435 C CA . TRP A 1 186 ? 7.250 -3.392 31.766 1.00 82.12 186 TRP A CA 1
ATOM 1436 C C . TRP A 1 186 ? 7.861 -4.683 31.210 1.00 82.12 186 TRP A C 1
ATOM 1438 O O . TRP A 1 186 ? 7.458 -5.752 31.666 1.00 82.12 186 TRP A O 1
ATOM 1448 N N . ARG A 1 187 ? 8.808 -4.610 30.259 1.00 83.44 187 ARG A N 1
ATOM 1449 C CA . ARG A 1 187 ? 9.488 -5.769 29.637 1.00 83.44 187 ARG A CA 1
ATOM 1450 C C . ARG A 1 187 ? 8.540 -6.913 29.229 1.00 83.44 187 ARG A C 1
ATOM 1452 O O . ARG A 1 187 ? 8.783 -8.087 29.502 1.00 83.44 187 ARG A O 1
ATOM 1459 N N . TRP A 1 188 ? 7.417 -6.572 28.602 1.00 84.81 188 TRP A N 1
ATOM 1460 C CA . TRP A 1 188 ? 6.459 -7.550 28.072 1.00 84.81 188 TRP A CA 1
ATOM 1461 C C . TRP A 1 188 ? 6.949 -8.212 26.787 1.00 84.81 188 TRP A C 1
ATOM 1463 O O . TRP A 1 188 ? 6.574 -9.347 26.499 1.00 84.81 188 TRP A O 1
ATOM 1473 N N . PHE A 1 189 ? 7.792 -7.513 26.030 1.00 83.62 189 PHE A N 1
ATOM 1474 C CA . PHE A 1 189 ? 8.418 -8.024 24.819 1.00 83.62 189 PHE A CA 1
ATOM 1475 C C . PHE A 1 189 ? 9.942 -7.997 24.963 1.00 83.62 189 PHE A C 1
ATOM 1477 O O . PHE A 1 189 ? 10.460 -7.142 25.683 1.00 83.62 189 PHE A O 1
ATOM 1484 N N . PRO A 1 190 ? 10.662 -8.928 24.314 1.00 75.19 190 PRO A N 1
ATOM 1485 C CA . PRO A 1 190 ? 12.118 -8.895 24.288 1.00 75.19 190 PRO A CA 1
ATOM 1486 C C . PRO A 1 190 ? 12.625 -7.615 23.607 1.00 75.19 190 PRO A C 1
ATOM 1488 O O . PRO A 1 190 ? 12.009 -7.137 22.649 1.00 75.19 190 PRO A O 1
ATOM 1491 N N . THR A 1 191 ? 13.729 -7.086 24.139 1.00 62.25 191 THR A N 1
ATOM 1492 C CA . THR A 1 191 ? 14.502 -5.964 23.592 1.00 62.25 191 THR A CA 1
ATOM 1493 C C . THR A 1 191 ? 15.358 -6.366 22.400 1.00 62.25 191 THR A C 1
ATOM 1495 O O . THR A 1 191 ? 15.837 -7.525 22.360 1.00 62.25 191 THR A O 1
#

Radius of gyration: 24.98 Å; chains: 1; bounding box: 61×31×63 Å

Secondary structure (DSSP, 8-state):
-HHHHHHHHHHHHHHHHHHHHHHHHHHHHSTTTTSTHHHHTT----HHHHHHHHHHHHHHHTTTS-HHHHHHHHHHHHSSSEEEE-TTS-EEEEETT------EETTTTEEHHHHHHHHHHHHHHHHHHHHHHHHHHHHHHHHHHHHTTTSHHHHHHHHHHHHHHTS-HHHHHHHHHHHHT-TTTT--S--

pLDDT: mean 86.07, std 10.31, range [56.06, 97.75]

Sequence (191 aa):
MQTYILRRLVLMVPTLFGITVIVFAVMAAAPGGISAQSLIQGQNLEPGAKKAMEDYYNRLYGLDQPVPVQYLRWLNNISPAGFTFDANNEINGFSLNKGSDLGTSFYYNRPVLDLVAERLPITLLLNVLSLPIIYVIAITIGVRAATERGKRFDTTSGVALLGFWSVPTMLTGVLMIAFLASDQYWRWFPT

Foldseek 3Di:
DVVVVVVVVVVVVVVVVVVLVVVQVCQCPPVQGVWPCVLCVPPPDDPVVSVVSRVVVCVVLVVVPPSVVSSLSQCQQQQLWHFDADPVRDTPDTDNGNGHQPDADSVVRGGVVVVCVVCVVVVVVVCVVVVVVCCVVCVVLVVVLVVQPPDPSVVVSVVVVVVVVPDPPVNVVVVCCCAQCDPVHNNVDDD